Protein 6IGG (pdb70)

Sequence (170 aa):
ISHMSINIRRDPLIVSRVVGDVLDPFNRSITLKKVTYGQREVTNGLDLRPSQVQNKPRVEIGGEDLLRNFYTLVMVDPDVPSPSNPHLREYLHWLVTTDIPATTGTTFGNEIVSYENPSPTAGIHRVVFILFRQLGRQTVYYAPGWRQNFNTREEFAEIYNLGLPVAAVVFYYNSQRE

Nearest PDB structures (foldseek):
  6igj-assembly1_A  TM=9.843E-01  e=2.607E-34  Arabidopsis thaliana
  1wkp-assembly1_A  TM=9.924E-01  e=1.194E-32  Arabidopsis thaliana
  3axy-assembly2_G  TM=9.817E-01  e=1.043E-28  Oryza sativa Japonica Group
  1wko-assembly2_B  TM=9.582E-01  e=1.522E-24  Arabidopsis thaliana
  1qou-assembly1_B  TM=9.417E-01  e=4.852E-22  Antirrhinum majus

B-factor: mean 9.47, std 6.66, range [2.33, 52.58]

InterPro domains:
  IPR001858 Phosphatidylethanolamine-binding, conserved site [PS01220] (65-87)
  IPR008914 Phosphatidylethanolamine-binding protein [PF01161] (52-132)
  IPR035810 Phosphatidylethanolamine-binding protein, eukaryotic [PTHR11362] (9-169)
  IPR035810 Phosphatidylethanolamine-binding protein, eukaryotic [cd00866] (27-164)
  IPR036610 PEBP-like superfamily [G3DSA:3.90.280.10] (1-168)
  IPR036610 PEBP-like superfamily [SSF49777] (13-167)

Structure (mmCIF, N/CA/C/O backbone):
data_6IGG
#
_entry.id   6IGG
#
_cell.length_a   39.618
_cell.length_b   48.715
_cell.length_c   73.571
_cell.angle_alpha   90.000
_cell.angle_beta   90.000
_cell.angle_gamma   90.000
#
_symmetry.space_group_name_H-M   'P 21 21 21'
#
loop_
_entity.id
_entity.type
_entity.pdbx_description
1 polymer 'Protein FLOWERING LOCUS T'
2 non-polymer 1,2-ETHANEDIOL
3 water water
#
loop_
_atom_site.group_PDB
_atom_site.id
_atom_site.type_symbol
_atom_site.label_atom_id
_atom_site.label_alt_id
_atom_site.label_comp_id
_atom_site.label_asym_id
_atom_site.label_entity_id
_atom_site.label_seq_id
_atom_site.pdbx_PDB_ins_code
_atom_site.Cartn_x
_atom_site.Cartn_y
_atom_site.Cartn_z
_atom_site.occupancy
_atom_site.B_iso_or_equiv
_atom_site.auth_seq_id
_atom_site.auth_comp_id
_atom_site.auth_asym_id
_atom_site.auth_atom_id
_atom_site.pdbx_PDB_model_num
ATOM 1 N N . ILE A 1 1 ? -11.07135 -2.61168 1.44790 1.000 12.10058 -2 ILE A N 1
ATOM 2 C CA . ILE A 1 1 ? -12.50275 -2.43202 1.76514 1.000 11.57580 -2 ILE A CA 1
ATOM 3 C C . ILE A 1 1 ? -13.07934 -1.35696 0.91211 1.000 11.11076 -2 ILE A C 1
ATOM 4 O O . ILE A 1 1 ? -12.39053 -0.43802 0.48577 1.000 11.93009 -2 ILE A O 1
ATOM 22 N N . SER A 1 2 ? -14.39214 -1.43559 0.74235 1.000 11.38112 -1 SER A N 1
ATOM 23 C CA . SER A 1 2 ? -15.16504 -0.37589 0.12732 1.000 11.64001 -1 SER A CA 1
ATOM 24 C C . SER A 1 2 ? -15.32159 0.77330 1.09868 1.000 10.09268 -1 SER A C 1
ATOM 25 O O . SER A 1 2 ? -15.36563 0.56426 2.31923 1.000 10.21981 -1 SER A O 1
ATOM 33 N N . HIS A 1 3 ? -15.50130 1.98043 0.56043 1.000 10.54219 0 HIS A N 1
ATOM 34 C CA . HIS A 1 3 ? -15.72620 3.14520 1.41262 1.000 10.49195 0 HIS A CA 1
ATOM 35 C C . HIS A 1 3 ? -17.05020 3.06175 2.15372 1.000 9.92640 0 HIS A C 1
ATOM 36 O O . HIS A 1 3 ? -17.25235 3.80377 3.11272 1.000 12.56849 0 HIS A O 1
ATOM 50 N N . MET A 1 4 ? -17.94645 2.16022 1.75611 1.000 9.09262 1 MET A N 1
ATOM 51 C CA . MET A 1 4 ? -19.18299 1.86541 2.47550 1.000 8.65912 1 MET A CA 1
ATOM 52 C C . MET A 1 4 ? -18.96542 1.01466 3.71989 1.000 8.10057 1 MET A C 1
ATOM 53 O O . MET A 1 4 ? -19.92289 0.80059 4.47069 1.000 9.21145 1 MET A O 1
ATOM 67 N N . SER A 1 5 ? -17.74188 0.56190 3.97647 1.000 8.35213 2 SER A N 1
ATOM 68 C CA . SER A 1 5 ? -17.39759 -0.27918 5.10966 1.000 8.73347 2 SER A CA 1
ATOM 69 C C . SER A 1 5 ? -16.41471 0.40498 6.05685 1.000 8.97094 2 SER A C 1
ATOM 70 O O . SER A 1 5 ? -15.96521 -0.20238 7.04316 1.000 11.15869 2 SER A O 1
ATOM 78 N N . ILE A 1 6 ? -16.03639 1.63498 5.76065 1.000 9.32880 3 ILE A N 1
ATOM 79 C CA . ILE A 1 6 ? -15.05495 2.36723 6.54556 1.000 10.52462 3 ILE A CA 1
ATOM 80 C C . ILE A 1 6 ? -15.68566 2.83745 7.84757 1.000 9.60391 3 ILE A C 1
ATOM 81 O O . ILE A 1 6 ? -16.79013 3.39750 7.85956 1.000 10.31862 3 ILE A O 1
ATOM 97 N N . ASN A 1 7 ? -14.95522 2.66068 8.93975 1.000 9.85462 4 ASN A N 1
ATOM 98 C CA . ASN A 1 7 ? -15.29231 3.30483 10.20081 1.000 9.31168 4 ASN A CA 1
ATOM 99 C C . ASN A 1 7 ? -14.54097 4.61175 10.29487 1.000 8.80627 4 ASN A C 1
ATOM 100 O O . ASN A 1 7 ? -13.34504 4.62236 10.56103 1.000 9.18519 4 ASN A O 1
ATOM 111 N N . ILE A 1 8 ? -15.23882 5.71898 10.06634 1.000 10.02777 5 ILE A N 1
ATOM 112 C CA . ILE A 1 8 ? -14.55079 7.00209 9.99886 1.000 11.92193 5 ILE A CA 1
ATOM 113 C C . ILE A 1 8 ? -13.99675 7.47682 11.33284 1.000 13.09676 5 ILE A C 1
ATOM 114 O O . ILE A 1 8 ? -13.22128 8.43534 11.37737 1.000 15.65040 5 ILE A O 1
ATOM 130 N N A ARG A 1 9 ? -14.36109 6.83244 12.43440 0.767 11.20941 6 ARG A N 1
ATOM 131 N N B ARG A 1 9 ? -14.35476 6.83076 12.42923 0.233 13.43706 6 ARG A N 1
ATOM 132 C CA A ARG A 1 9 ? -13.76536 7.15826 13.72240 0.767 11.93387 6 ARG A CA 1
ATOM 133 C CA B ARG A 1 9 ? -13.75461 7.17063 13.70903 0.233 14.26554 6 ARG A CA 1
ATOM 134 C C A ARG A 1 9 ? -12.57554 6.27402 14.05346 0.767 10.46600 6 ARG A C 1
ATOM 135 C C B ARG A 1 9 ? -12.56160 6.29364 14.04658 0.233 11.69799 6 ARG A C 1
ATOM 136 O O A ARG A 1 9 ? -11.99392 6.42388 15.12530 0.767 10.65239 6 ARG A O 1
ATOM 137 O O B ARG A 1 9 ? -11.97363 6.46434 15.11722 0.233 11.87926 6 ARG A O 1
ATOM 178 N N . ASP A 1 10 ? -12.16761 5.38671 13.16001 1.000 9.28650 7 ASP A N 1
ATOM 179 C CA . ASP A 1 10 ? -10.99359 4.57850 13.45342 1.000 8.64733 7 ASP A CA 1
ATOM 180 C C . ASP A 1 10 ? -9.78392 5.48801 13.69899 1.000 6.68837 7 ASP A C 1
ATOM 181 O O . ASP A 1 10 ? -9.58357 6.45782 12.96013 1.000 6.38036 7 ASP A O 1
ATOM 189 N N . PRO A 1 11 ? -8.93824 5.20209 14.70357 1.000 6.66199 8 PRO A N 1
ATOM 190 C CA . PRO A 1 11 ? -7.75961 6.05266 14.94228 1.000 6.87178 8 PRO A CA 1
ATOM 191 C C . PRO A 1 11 ? -6.86305 6.23061 13.71896 1.000 5.50466 8 PRO A C 1
ATOM 192 O O . PRO A 1 11 ? -6.20352 7.28635 13.60781 1.000 6.00543 8 PRO A O 1
ATOM 203 N N . LEU A 1 12 ? -6.77429 5.24944 12.81905 1.000 5.34350 9 LEU A N 1
ATOM 204 C CA . LEU A 1 12 ? -5.93374 5.42625 11.65000 1.000 5.77603 9 LEU A CA 1
ATOM 205 C C . LEU A 1 12 ? -6.53542 6.42378 10.67680 1.000 5.80110 9 LEU A C 1
ATOM 206 O O . LEU A 1 12 ? -5.80009 7.01898 9.88518 1.000 6.88702 9 LEU A O 1
ATOM 222 N N . ILE A 1 13 ? -7.85790 6.58309 10.68133 1.000 6.10141 10 ILE A N 1
ATOM 223 C CA . ILE A 1 13 ? -8.50920 7.57800 9.84633 1.000 6.71504 10 ILE A CA 1
ATOM 224 C C . ILE A 1 13 ? -8.44872 8.94707 10.50503 1.000 6.20083 10 ILE A C 1
ATOM 225 O O . ILE A 1 13 ? -8.12648 9.93824 9.83930 1.000 6.50491 10 ILE A O 1
ATOM 241 N N . VAL A 1 14 ? -8.71599 9.04477 11.81153 1.000 5.94627 11 VAL A N 1
ATOM 242 C CA . VAL A 1 14 ? -8.66554 10.32938 12.49500 1.000 6.88111 11 VAL A CA 1
ATOM 243 C C . VAL A 1 14 ? -7.28198 10.95805 12.36098 1.000 6.09132 11 VAL A C 1
ATOM 244 O O . VAL A 1 14 ? -7.15565 12.18167 12.14875 1.000 7.26956 11 VAL A O 1
ATOM 257 N N . SER A 1 15 ? -6.23717 10.14793 12.49894 1.000 5.84382 12 SER A N 1
ATOM 258 C CA . SER A 1 15 ? -4.85289 10.59523 12.38023 1.000 6.17230 12 SER A CA 1
ATOM 259 C C . SER A 1 15 ? -4.40022 10.79728 10.93613 1.000 5.83125 12 SER A C 1
ATOM 260 O O . SER A 1 15 ? -3.27443 11.25056 10.71924 1.000 6.63228 12 SER A O 1
ATOM 268 N N . ARG A 1 16 ? -5.20586 10.39303 9.96558 1.000 5.30561 13 ARG A N 1
ATOM 269 C CA . ARG A 1 16 ? -4.94529 10.49007 8.54362 1.000 5.99715 13 ARG A CA 1
ATOM 270 C C . ARG A 1 16 ? -3.81368 9.57997 8.07043 1.000 5.65406 13 ARG A C 1
ATOM 271 O O . ARG A 1 16 ? -3.29374 9.73684 6.96497 1.000 6.23659 13 ARG A O 1
ATOM 292 N N . VAL A 1 17 ? -3.41521 8.58891 8.87169 1.000 4.82161 14 VAL A N 1
ATOM 293 C CA . VAL A 1 17 ? -2.50242 7.56706 8.35912 1.000 5.07565 14 VAL A CA 1
ATOM 294 C C . VAL A 1 17 ? -3.16120 6.83361 7.20602 1.000 4.91217 14 VAL A C 1
ATOM 295 O O . VAL A 1 17 ? -2.55903 6.66613 6.13273 1.000 5.40428 14 VAL A O 1
ATOM 308 N N . VAL A 1 18 ? -4.40135 6.38646 7.41656 1.000 5.34890 15 VAL A N 1
ATOM 309 C CA . VAL A 1 18 ? -5.27422 6.01659 6.32317 1.000 5.54731 15 VAL A CA 1
ATOM 310 C C . VAL A 1 18 ? -5.74998 7.31754 5.71822 1.000 6.44934 15 VAL A C 1
ATOM 311 O O . VAL A 1 18 ? -6.40388 8.11477 6.39480 1.000 6.90384 15 VAL A O 1
ATOM 324 N N . GLY A 1 19 ? -5.37756 7.54874 4.46074 1.000 6.57242 16 GLY A N 1
ATOM 325 C CA . GLY A 1 19 ? -5.53085 8.81083 3.78036 1.000 6.99033 16 GLY A CA 1
ATOM 326 C C . GLY A 1 19 ? -4.18178 9.22762 3.23934 1.000 7.27663 16 GLY A C 1
ATOM 327 O O . GLY A 1 19 ? -3.90198 9.03461 2.04151 1.000 10.35940 16 GLY A O 1
ATOM 331 N N . ASP A 1 20 ? -3.29794 9.68216 4.12628 1.000 5.96945 17 ASP A N 1
ATOM 332 C CA . ASP A 1 20 ? -2.00462 10.15871 3.66823 1.000 6.01459 17 ASP A CA 1
ATOM 333 C C . ASP A 1 20 ? -1.10403 9.03227 3.19419 1.000 6.09140 17 ASP A C 1
ATOM 334 O O . ASP A 1 20 ? -0.35661 9.22654 2.24004 1.000 8.45295 17 ASP A O 1
ATOM 343 N N . VAL A 1 21 ? -1.13600 7.87928 3.86672 1.000 5.15858 18 VAL A N 1
ATOM 344 C CA . VAL A 1 21 ? -0.19525 6.80130 3.59954 1.000 5.34927 18 VAL A CA 1
ATOM 345 C C . VAL A 1 21 ? -0.87965 5.55807 3.06681 1.000 5.10184 18 VAL A C 1
ATOM 346 O O . VAL A 1 21 ? -0.36975 4.91972 2.14465 1.000 6.20930 18 VAL A O 1
ATOM 359 N N . LEU A 1 22 ? -2.00198 5.17106 3.65803 1.000 4.69877 19 LEU A N 1
ATOM 360 C CA . LEU A 1 22 ? -2.65713 3.89196 3.37489 1.000 4.60858 19 LEU A CA 1
ATOM 361 C C . LEU A 1 22 ? -4.08645 4.05489 2.90189 1.000 4.56912 19 LEU A C 1
ATOM 362 O O . LEU A 1 22 ? -4.78470 4.98652 3.28058 1.000 5.28458 19 LEU A O 1
ATOM 378 N N . ASP A 1 23 ? -4.53320 3.09290 2.09724 1.000 5.39265 20 ASP A N 1
ATOM 379 C CA . ASP A 1 23 ? -5.93521 2.95376 1.78432 1.000 5.70616 20 ASP A CA 1
ATOM 380 C C . ASP A 1 23 ? -6.63256 2.29043 2.97319 1.000 5.37743 20 ASP A C 1
ATOM 381 O O . ASP A 1 23 ? -6.00534 1.62030 3.78765 1.000 6.11077 20 ASP A O 1
ATOM 390 N N . PRO A 1 24 ? -7.94891 2.43165 3.06262 1.000 6.07130 21 PRO A N 1
ATOM 391 C CA . PRO A 1 24 ? -8.67936 1.77500 4.14145 1.000 6.50070 21 PRO A CA 1
ATOM 392 C C . PRO A 1 24 ? -8.54176 0.25937 4.07885 1.000 6.17236 21 PRO A C 1
ATOM 393 O O . PRO A 1 24 ? -8.50999 -0.34459 3.01176 1.000 6.62535 21 PRO A O 1
ATOM 404 N N . PHE A 1 25 ? -8.47255 -0.35210 5.24621 1.000 6.06952 22 PHE A N 1
ATOM 405 C CA . PHE A 1 25 ? -8.28953 -1.78351 5.33779 1.000 6.64476 22 PHE A CA 1
ATOM 406 C C . PHE A 1 25 ? -8.84055 -2.27763 6.65693 1.000 6.26256 22 PHE A C 1
ATOM 407 O O . PHE A 1 25 ? -9.04993 -1.51199 7.58207 1.000 6.84461 22 PHE A O 1
ATOM 424 N N . ASN A 1 26 ? -9.09257 -3.57735 6.73381 1.000 7.64090 23 ASN A N 1
ATOM 425 C CA . ASN A 1 26 ? -9.44685 -4.23764 7.98848 1.000 8.08507 23 ASN A CA 1
ATOM 426 C C . ASN A 1 26 ? -8.20541 -4.91419 8.57387 1.000 8.24275 23 ASN A C 1
ATOM 427 O O . ASN A 1 26 ? -7.57581 -5.72529 7.92361 1.000 10.89846 23 ASN A O 1
ATOM 438 N N . ARG A 1 27 ? -7.86319 -4.58380 9.80375 1.000 8.19524 24 ARG A N 1
ATOM 439 C CA . ARG A 1 27 ? -6.75148 -5.22918 10.48276 1.000 9.29500 24 ARG A CA 1
ATOM 440 C C . ARG A 1 27 ? -7.02712 -6.71346 10.59795 1.000 8.25703 24 ARG A C 1
ATOM 441 O O . ARG A 1 27 ? -8.12827 -7.10342 10.97052 1.000 10.34269 24 ARG A O 1
ATOM 462 N N . SER A 1 28 ? -6.00470 -7.54022 10.36183 1.000 5.99563 25 SER A N 1
ATOM 463 C CA . SER A 1 28 ? -6.19966 -8.97877 10.49353 1.000 5.48387 25 SER A CA 1
ATOM 464 C C . SER A 1 28 ? -5.04030 -9.71073 11.13504 1.000 5.28964 25 SER A C 1
ATOM 465 O O . SER A 1 28 ? -5.17952 -10.91571 11.37326 1.000 6.35095 25 SER A O 1
ATOM 473 N N . ILE A 1 29 ? -3.90492 -9.04880 11.38169 1.000 4.57430 26 ILE A N 1
ATOM 474 C CA . ILE A 1 29 ? -2.69126 -9.70330 11.86508 1.000 4.37899 26 ILE A CA 1
ATOM 475 C C . ILE A 1 29 ? -2.11520 -8.88544 13.01314 1.000 4.22709 26 ILE A C 1
ATOM 476 O O . ILE A 1 29 ? -2.12718 -7.66471 12.96264 1.000 5.21569 26 ILE A O 1
ATOM 492 N N . THR A 1 30 ? -1.60173 -9.55731 14.02558 1.000 3.84390 27 THR A N 1
ATOM 493 C CA . THR A 1 30 ? -0.95864 -8.89519 15.15872 1.000 4.17176 27 THR A CA 1
ATOM 494 C C . THR A 1 30 ? 0.37647 -8.29302 14.78138 1.000 3.69032 27 THR A C 1
ATOM 495 O O . THR A 1 30 ? 1.22292 -8.94948 14.16525 1.000 3.93632 27 THR A O 1
ATOM 506 N N . LEU A 1 31 ? 0.56875 -7.05249 15.21245 1.000 3.76881 28 LEU A N 1
ATOM 507 C CA . LEU A 1 31 ? 1.81489 -6.31681 15.03995 1.000 4.02456 28 LEU A CA 1
ATOM 508 C C . LEU A 1 31 ? 2.14951 -5.67991 16.38434 1.000 3.94706 28 LEU A C 1
ATOM 509 O O . LEU A 1 31 ? 1.46713 -4.73814 16.81151 1.000 5.43369 28 LEU A O 1
ATOM 525 N N A LYS A 1 32 ? 3.15233 -6.20840 17.07354 0.558 4.00693 29 LYS A N 1
ATOM 526 N N B LYS A 1 32 ? 3.21615 -6.14777 17.02192 0.442 4.09395 29 LYS A N 1
ATOM 527 C CA A LYS A 1 32 ? 3.55044 -5.71555 18.39359 0.558 4.92443 29 LYS A CA 1
ATOM 528 C CA B LYS A 1 32 ? 3.56753 -5.78211 18.39940 0.442 4.95566 29 LYS A CA 1
ATOM 529 C C A LYS A 1 32 ? 4.95228 -5.14952 18.27746 0.558 4.64646 29 LYS A C 1
ATO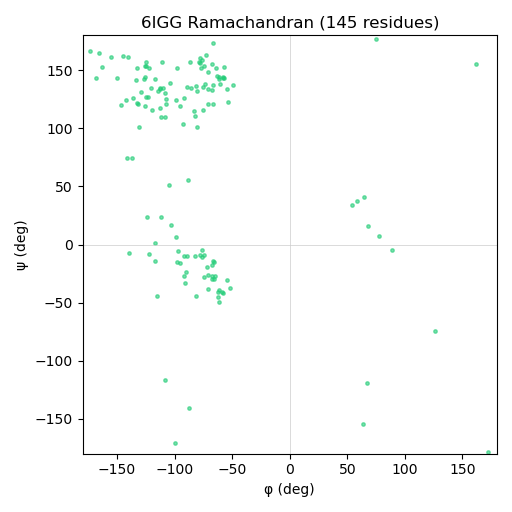M 530 C C B LYS A 1 32 ? 4.97029 -5.17077 18.40184 0.442 4.66751 29 LYS A C 1
ATOM 531 O O A LYS A 1 32 ? 5.92241 -5.89492 18.08814 0.558 5.13822 29 LYS A O 1
ATOM 532 O O B LYS A 1 32 ? 5.97030 -5.89424 18.45191 0.442 4.66414 29 LYS A O 1
ATOM 569 N N . VAL A 1 33 ? 5.04025 -3.84029 18.38566 1.000 4.85622 30 VAL A N 1
ATOM 570 C CA . VAL A 1 33 ? 6.28811 -3.09409 18.27398 1.000 4.62555 30 VAL A CA 1
ATOM 571 C C . VAL A 1 33 ? 6.53829 -2.47956 19.64305 1.000 5.22659 30 VAL A C 1
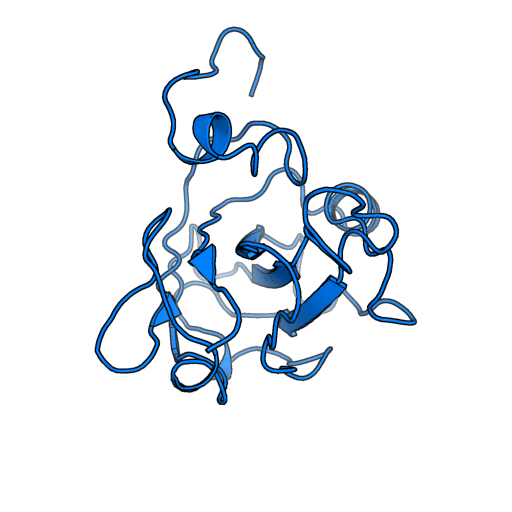ATOM 572 O O . VAL A 1 33 ? 5.70575 -1.71635 20.13368 1.000 6.54542 30 VAL A O 1
ATOM 585 N N . THR A 1 34 ? 7.66736 -2.79746 20.27890 1.000 4.82754 31 THR A N 1
ATOM 586 C CA . THR A 1 34 ? 7.94652 -2.33935 21.64110 1.000 5.40575 31 THR A CA 1
ATOM 587 C C . THR A 1 34 ? 9.24439 -1.55439 21.71031 1.000 4.93782 31 THR A C 1
ATOM 588 O O . THR A 1 34 ? 10.29343 -2.03880 21.28946 1.000 5.21388 31 THR A O 1
ATOM 599 N N . TYR A 1 35 ? 9.15845 -0.34340 22.26734 1.000 4.79384 32 TYR A N 1
ATOM 600 C CA . TYR A 1 3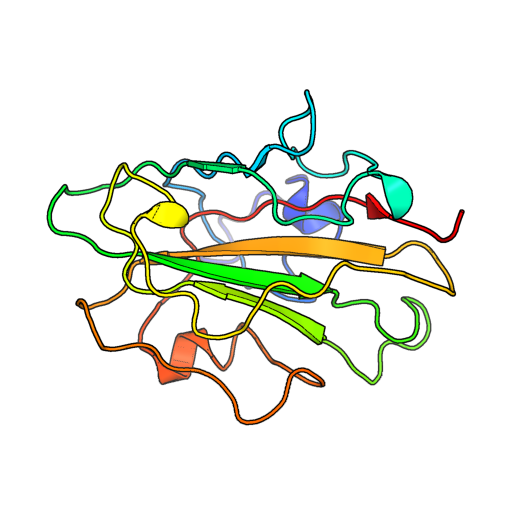5 ? 10.30756 0.45531 22.63733 1.000 5.27827 32 TYR A CA 1
ATOM 601 C C . TYR A 1 35 ? 10.33888 0.55644 24.16020 1.000 5.34775 32 TYR A C 1
ATOM 602 O O . TYR A 1 35 ? 9.41266 1.08753 24.77837 1.000 5.62212 32 TYR A O 1
ATOM 620 N N . GLY A 1 36 ? 11.39195 0.03325 24.75807 1.000 6.75277 33 GLY A N 1
ATOM 621 C CA . GLY A 1 36 ? 11.49689 0.10725 26.19441 1.000 7.75506 33 GLY A CA 1
ATOM 622 C C . GLY A 1 36 ? 10.43130 -0.74068 26.83665 1.000 7.86957 33 GLY A C 1
ATOM 623 O O . GLY A 1 36 ? 10.38712 -1.94559 26.60556 1.000 10.43897 33 GLY A O 1
ATOM 627 N N . GLN A 1 37 ? 9.55736 -0.13933 27.62341 1.000 6.89498 34 GLN A N 1
ATOM 628 C CA . GLN A 1 37 ? 8.44698 -0.86607 28.19836 1.000 7.05603 34 GLN A CA 1
ATOM 629 C C . GLN A 1 37 ? 7.09985 -0.42623 27.64110 1.000 5.39301 34 GLN A C 1
ATOM 630 O O . GLN A 1 37 ? 6.05848 -0.65166 28.26566 1.000 7.43827 34 GLN A O 1
ATOM 644 N N . ARG A 1 38 ? 7.08365 0.14707 26.44042 1.000 5.19897 35 ARG A N 1
ATOM 645 C CA . ARG A 1 38 ? 5.83861 0.57397 25.82450 1.000 5.49227 35 ARG A CA 1
ATOM 646 C C . ARG A 1 38 ? 5.68060 -0.05942 24.43812 1.000 5.82073 35 ARG A C 1
ATOM 647 O O . ARG A 1 38 ? 6.51597 0.10409 23.54213 1.000 6.95742 35 ARG A O 1
ATOM 668 N N . GLU A 1 39 ? 4.54354 -0.69992 24.26129 1.000 6.26131 36 GLU A N 1
ATOM 669 C CA . GLU A 1 39 ? 4.10859 -1.17005 22.95730 1.000 6.74514 36 GLU A CA 1
ATOM 670 C C . GLU A 1 39 ? 3.48778 0.00055 22.21198 1.000 6.55901 36 GLU A C 1
ATOM 671 O O . GLU A 1 39 ? 2.66797 0.73851 22.76349 1.000 8.16098 36 GLU A O 1
ATOM 683 N N . VAL A 1 40 ? 3.83616 0.11719 20.93714 1.000 6.13710 37 VAL A N 1
ATOM 684 C CA . VAL A 1 40 ? 3.23150 1.12810 20.10290 1.000 6.42939 37 VAL A CA 1
ATOM 685 C C . VAL A 1 40 ? 1.76109 0.78211 19.92547 1.000 6.47465 37 VAL A C 1
ATOM 686 O O . VAL A 1 40 ? 1.40538 -0.29894 19.44142 1.000 7.40733 37 VAL A O 1
ATOM 699 N N . THR A 1 41 ? 0.89491 1.70628 20.33974 1.000 6.59437 38 THR A N 1
ATOM 700 C CA . THR A 1 41 ? -0.51990 1.73439 20.03002 1.000 5.97300 38 THR A CA 1
ATOM 701 C C . THR A 1 41 ? -0.78877 3.10634 19.42987 1.000 5.37119 38 THR A C 1
ATOM 702 O O . THR A 1 41 ? -0.05954 4.06300 19.70292 1.000 5.58532 38 THR A O 1
ATOM 713 N N . ASN A 1 42 ? -1.81892 3.21976 18.59041 1.000 4.49346 39 ASN A N 1
ATOM 714 C CA . ASN A 1 42 ? -2.00662 4.40392 17.78179 1.000 4.90179 39 ASN A CA 1
ATOM 715 C C . ASN A 1 42 ? -2.01650 5.65851 18.59069 1.000 4.65463 39 ASN A C 1
ATOM 716 O O . ASN A 1 42 ? -2.79667 5.80206 19.54448 1.000 6.34932 39 ASN A O 1
ATOM 727 N N . GLY A 1 43 ? -1.10792 6.57663 18.23943 1.000 5.19151 40 GLY A N 1
ATOM 728 C CA . GLY A 1 43 ? -1.08124 7.87775 18.85185 1.000 5.65626 40 GLY A CA 1
ATOM 729 C C . GLY A 1 43 ? -0.24513 7.98618 20.10925 1.000 4.70634 40 GLY A C 1
ATOM 730 O O . GLY A 1 43 ? -0.09412 9.10916 20.62396 1.000 5.67314 40 GLY A O 1
ATOM 734 N N . LEU A 1 44 ? 0.31558 6.89568 20.60433 1.000 3.83155 41 LEU A N 1
ATOM 735 C CA . LEU A 1 44 ? 1.22008 6.98442 21.73735 1.000 4.50678 41 LEU A CA 1
ATOM 736 C C . LEU A 1 44 ? 2.38150 7.92039 21.39176 1.000 3.84672 41 LEU A C 1
ATOM 737 O O . LEU A 1 44 ? 2.86756 7.90124 20.25932 1.000 4.55428 41 LEU A O 1
ATOM 753 N N . ASP A 1 45 ? 2.86117 8.68456 22.36939 1.000 3.65882 42 ASP A N 1
ATOM 754 C CA . ASP A 1 45 ? 4.06291 9.48783 22.21214 1.000 3.78280 42 ASP A CA 1
ATOM 755 C C . ASP A 1 45 ? 5.31034 8.71375 22.59592 1.000 4.20658 42 ASP A C 1
ATOM 756 O O . ASP A 1 45 ? 5.34890 8.05421 23.63758 1.000 4.49316 42 ASP A O 1
ATOM 765 N N . LEU A 1 46 ? 6.33179 8.83521 21.76313 1.000 4.42501 43 LEU A N 1
ATOM 766 C CA . LEU A 1 46 ? 7.67119 8.35903 22.04835 1.000 4.98927 43 LEU A CA 1
ATOM 767 C C . LEU A 1 46 ? 8.63135 9.45290 21.61301 1.000 5.37460 43 LEU A C 1
ATOM 768 O O . LEU A 1 46 ? 8.57809 9.90480 20.45800 1.000 7.46771 43 LEU A O 1
ATOM 784 N N . ARG A 1 47 ? 9.49295 9.86844 22.51047 1.000 5.93489 44 ARG A N 1
ATOM 785 C CA . ARG A 1 47 ? 10.44842 10.91014 22.21223 1.000 6.50160 44 ARG A CA 1
ATOM 786 C C . ARG A 1 47 ? 11.60993 10.36526 21.40716 1.000 5.66223 44 ARG A C 1
ATOM 787 O O . ARG A 1 47 ? 11.92767 9.18226 21.47018 1.000 5.50721 44 ARG A O 1
ATOM 808 N N . PRO A 1 48 ? 12.29229 11.22917 20.65902 1.000 6.12511 45 PRO A N 1
ATOM 809 C CA . PRO A 1 48 ? 13.46409 10.76325 19.88290 1.000 7.00158 45 PRO A CA 1
ATOM 810 C C . PRO A 1 48 ? 14.47866 9.99622 20.70248 1.000 6.05781 45 PRO A C 1
ATOM 811 O O . PRO A 1 48 ? 15.01325 8.97642 20.25083 1.000 6.69623 45 PRO A O 1
ATOM 822 N N . SER A 1 49 ? 14.70774 10.40367 21.94215 1.000 6.64706 46 SER A N 1
ATOM 823 C CA . SER A 1 49 ? 15.67878 9.72676 22.77052 1.000 7.25205 46 SER A CA 1
ATOM 824 C C . SER A 1 49 ? 15.24991 8.32121 23.13467 1.000 6.82517 46 SER A C 1
ATOM 825 O O . SER A 1 49 ? 16.09877 7.57297 23.59484 1.000 9.34602 46 SER A O 1
ATOM 833 N N . GLN A 1 50 ? 13.96189 7.97181 22.99763 1.000 5.37940 47 GLN A N 1
ATOM 834 C CA . GLN A 1 50 ? 13.41301 6.68720 23.34758 1.000 5.46810 47 GLN A CA 1
ATOM 835 C C . GLN A 1 50 ? 13.41168 5.70675 22.18433 1.000 5.52572 47 GLN A C 1
ATOM 836 O O . GLN A 1 50 ? 13.13809 4.52190 22.39332 1.000 6.66979 47 GLN A O 1
ATOM 850 N N . VAL A 1 51 ? 13.69747 6.16842 20.96793 1.000 5.11167 48 VAL A N 1
ATOM 851 C CA . VAL A 1 51 ? 13.58294 5.36819 19.75638 1.000 5.36523 48 VAL A CA 1
ATOM 852 C C . VAL A 1 51 ? 14.90112 5.32148 18.99139 1.000 5.68847 48 VAL A C 1
ATOM 853 O O . VAL A 1 51 ? 14.93516 5.07590 17.78377 1.000 6.16711 48 VAL A O 1
ATOM 866 N N . GLN A 1 52 ? 16.01897 5.55069 19.68498 1.000 6.07848 49 GLN A N 1
ATOM 867 C CA . GLN A 1 52 ? 17.32177 5.56767 19.03998 1.000 7.25261 49 GLN A CA 1
ATOM 868 C C . GLN A 1 52 ? 17.72300 4.20840 18.48433 1.000 7.29697 49 GLN A C 1
ATOM 869 O O . GLN A 1 52 ? 18.47697 4.16806 17.50408 1.000 8.53614 49 GLN A O 1
ATOM 883 N N . ASN A 1 53 ? 17.25962 3.12237 19.09040 1.000 8.03535 50 ASN A N 1
ATOM 884 C CA . ASN A 1 53 ? 17.55273 1.78322 18.64273 1.000 8.81998 50 ASN A CA 1
ATOM 885 C C . ASN A 1 53 ? 16.28954 1.15659 18.08443 1.000 6.82363 50 ASN A C 1
ATOM 886 O O . ASN A 1 53 ? 15.17570 1.54298 18.42475 1.000 6.88462 50 ASN A O 1
ATOM 897 N N . LYS A 1 54 ? 16.46675 0.15646 17.22202 1.000 7.18223 51 LYS A N 1
ATOM 898 C CA . LYS A 1 54 ? 15.30913 -0.51042 16.65672 1.000 7.51214 51 LYS A CA 1
ATOM 899 C C . LYS A 1 54 ? 14.43981 -1.09229 17.77487 1.000 6.45233 51 LYS A C 1
ATOM 900 O O . LYS A 1 54 ? 14.93510 -1.56312 18.82158 1.000 7.23141 51 LYS A O 1
ATOM 919 N N . PRO A 1 55 ? 13.13006 -1.04272 17.60771 1.000 5.69353 52 PRO A N 1
ATOM 920 C CA . PRO A 1 55 ? 12.23098 -1.67702 18.57139 1.000 5.04828 52 PRO A CA 1
ATOM 921 C C . PRO A 1 55 ? 12.26679 -3.18164 18.46723 1.000 4.77513 52 PRO A C 1
ATOM 922 O O . PRO A 1 55 ? 12.72371 -3.73048 17.46416 1.000 6.12709 52 PRO A O 1
ATOM 933 N N . ARG A 1 56 ? 11.76681 -3.84220 19.50494 1.000 4.72249 53 ARG A N 1
ATOM 934 C CA . ARG A 1 56 ? 11.42880 -5.25174 19.39983 1.000 5.65583 53 ARG A CA 1
ATOM 935 C C . ARG A 1 56 ? 10.15619 -5.34223 18.56394 1.000 5.60406 53 ARG A C 1
ATOM 936 O O . ARG A 1 56 ? 9.24289 -4.52008 18.73836 1.000 6.28148 53 ARG A O 1
ATOM 957 N N . VAL A 1 57 ? 10.08267 -6.30215 17.65398 1.000 5.41656 54 VAL A N 1
ATOM 958 C CA . VAL A 1 57 ? 8.89600 -6.49376 16.83280 1.000 5.15801 54 VAL A CA 1
ATOM 959 C C . VAL A 1 57 ? 8.53309 -7.95954 16.82523 1.000 5.61185 54 VAL A C 1
ATOM 960 O O . VAL A 1 57 ? 9.32760 -8.79472 16.39180 1.000 7.77294 54 VAL A O 1
ATOM 973 N N . GLU A 1 58 ? 7.32434 -8.24642 17.26295 1.000 4.79979 55 GLU A N 1
ATOM 974 C CA . GLU A 1 58 ? 6.72326 -9.56738 17.17030 1.000 4.82523 55 GLU A CA 1
ATOM 975 C C . GLU A 1 58 ? 5.49463 -9.47973 16.27946 1.000 4.04659 55 GLU A C 1
ATOM 976 O O . GLU A 1 58 ? 4.78027 -8.47954 16.32571 1.000 5.20615 55 GLU A O 1
ATOM 988 N N . ILE A 1 59 ? 5.25538 -10.49611 15.46864 1.000 3.70968 56 ILE A N 1
ATOM 989 C CA . ILE A 1 59 ? 4.09170 -10.53118 14.59516 1.000 3.48230 56 ILE A CA 1
ATOM 990 C C . ILE A 1 59 ? 3.29728 -11.80504 14.83695 1.000 3.76649 56 ILE A C 1
ATOM 991 O O . ILE A 1 59 ? 3.81400 -12.83196 15.29118 1.000 4.24194 56 ILE A O 1
ATOM 1007 N N . GLY A 1 60 ? 2.01694 -11.73136 14.46725 1.000 3.87828 57 GLY A N 1
ATOM 1008 C CA . GLY A 1 60 ? 1.16500 -12.89843 14.32624 1.000 4.00871 57 GLY A CA 1
ATOM 1009 C C . GLY A 1 60 ? 1.27949 -13.48284 12.94358 1.000 3.51847 57 GLY A C 1
ATOM 1010 O O . GLY A 1 60 ? 2.37061 -13.54770 12.36062 1.000 4.58942 57 GLY A O 1
ATOM 1014 N N . GLY A 1 61 ? 0.15642 -13.91763 12.40860 1.000 3.45597 58 GLY A N 1
ATOM 1015 C CA . GLY A 1 61 ? 0.13321 -14.51852 11.09529 1.000 4.17700 58 GLY A CA 1
ATOM 1016 C C . GLY A 1 61 ? -1.11287 -15.32170 10.88200 1.000 3.77783 58 GLY A C 1
ATOM 1017 O O . GLY A 1 61 ? -1.73484 -15.80262 11.81918 1.000 5.13707 58 GLY A O 1
ATOM 1021 N N . GLU A 1 62 ? -1.48391 -15.47762 9.62302 1.000 3.96156 59 GLU A N 1
ATOM 1022 C CA . GLU A 1 62 ? -2.70248 -16.20397 9.27261 1.000 4.55017 59 GLU A CA 1
ATOM 1023 C C . GLU A 1 62 ? -2.41627 -17.68039 9.03344 1.000 4.61291 59 GLU A C 1
ATOM 1024 O O . GLU A 1 62 ? -3.29402 -18.51985 9.22179 1.000 5.16833 59 GLU A O 1
ATOM 1036 N N . ASP A 1 63 ? -1.18680 -18.00136 8.61680 1.000 5.20122 60 ASP A N 1
ATOM 1037 C CA . ASP A 1 63 ? -0.78154 -19.33078 8.16050 1.000 6.07912 60 ASP A CA 1
ATOM 1038 C C . ASP A 1 63 ? 0.71080 -19.39326 8.41384 1.000 5.40407 60 ASP A C 1
ATOM 1039 O O . ASP A 1 63 ? 1.43027 -18.47519 8.03512 1.000 5.21517 60 ASP A O 1
ATOM 1048 N N A LEU A 1 64 ? 1.16543 -20.46568 9.02035 0.494 5.76611 61 LEU A N 1
ATOM 1049 N N B LEU A 1 64 ? 1.17473 -20.48103 9.04455 0.506 6.25157 61 LEU A N 1
ATOM 1050 C CA A LEU A 1 64 ? 2.57261 -20.61900 9.32773 0.494 6.25159 61 LEU A CA 1
ATOM 1051 C CA B LEU A 1 64 ? 2.59846 -20.63980 9.33331 0.506 6.78950 61 LEU A CA 1
ATOM 1052 C C A LEU A 1 64 ? 3.46675 -20.55496 8.10709 0.494 5.73908 61 LEU A C 1
ATOM 1053 C C B LEU A 1 64 ? 3.45415 -20.45376 8.09703 0.506 5.66237 61 LEU A C 1
ATOM 1054 O O A LEU A 1 64 ? 4.67109 -20.29117 8.25056 0.494 6.27223 61 LEU A O 1
ATOM 1055 O O B LEU A 1 64 ? 4.60894 -20.00735 8.20399 0.506 5.55334 61 LEU A O 1
ATOM 1086 N N . ARG A 1 65 ? 2.92285 -20.82587 6.91897 1.000 5.18267 62 ARG A N 1
ATOM 1087 C CA . ARG A 1 65 ? 3.68097 -20.78146 5.67817 1.000 5.21784 62 ARG A CA 1
ATOM 1088 C C . ARG A 1 65 ? 3.91545 -19.36138 5.13587 1.000 5.15295 62 ARG A C 1
ATOM 1089 O O . ARG A 1 65 ? 4.68994 -19.19187 4.19015 1.000 6.02181 62 ARG A O 1
ATOM 1110 N N . ASN A 1 66 ? 3.26017 -18.36337 5.70857 1.000 4.80791 63 ASN A N 1
ATOM 1111 C CA . ASN A 1 66 ? 3.33537 -17.01172 5.19759 1.000 5.27060 63 ASN A CA 1
ATOM 1112 C C . ASN A 1 66 ? 4.63517 -16.32422 5.61403 1.000 4.33747 63 ASN A C 1
ATOM 1113 O O . ASN A 1 66 ? 5.22096 -16.62955 6.66045 1.000 4.50034 63 ASN A O 1
ATOM 1124 N N . PHE A 1 67 ? 4.99655 -15.31270 4.82840 1.000 3.77344 64 PHE A N 1
ATOM 1125 C CA . PHE A 1 67 ? 6.06416 -14.36176 5.10861 1.000 3.97206 64 PHE A CA 1
ATOM 1126 C C . PHE A 1 67 ? 5.48388 -12.95728 5.02473 1.000 3.35849 64 PHE A C 1
ATOM 1127 O O . PHE A 1 67 ? 4.65228 -12.67850 4.14471 1.000 4.19183 64 PHE A O 1
ATOM 1144 N N . TYR A 1 68 ? 5.98201 -12.08336 5.89409 1.000 3.22941 65 TYR A N 1
ATOM 1145 C CA . TYR A 1 68 ? 5.49464 -10.71422 5.98376 1.000 3.20304 65 TYR A CA 1
ATOM 1146 C C . TYR A 1 68 ? 6.64323 -9.72661 5.82191 1.000 3.12852 65 TYR A C 1
ATOM 1147 O O . TYR A 1 68 ? 7.79509 -9.98928 6.20002 1.000 3.87691 65 TYR A O 1
ATOM 1165 N N . THR A 1 69 ? 6.27252 -8.53827 5.33547 1.000 3.01110 66 THR A N 1
ATOM 1166 C CA . THR A 1 69 ? 7.14950 -7.38135 5.23557 1.000 2.86673 66 THR A CA 1
ATOM 1167 C C . THR A 1 69 ? 6.67666 -6.28836 6.18825 1.000 2.83448 66 THR A C 1
ATOM 1168 O O . THR A 1 69 ? 5.48228 -5.95850 6.23580 1.000 3.28231 66 THR A O 1
ATOM 1179 N N . LEU A 1 70 ? 7.63016 -5.71066 6.91329 1.000 3.11858 67 LEU A N 1
ATOM 1180 C CA . LEU A 1 70 ? 7.41686 -4.55768 7.79063 1.000 3.34599 67 LEU A CA 1
ATOM 1181 C C . LEU A 1 70 ? 8.05166 -3.32789 7.14673 1.000 3.06971 67 LEU A C 1
ATOM 1182 O O . LEU A 1 70 ? 9.25181 -3.29875 6.83984 1.000 3.48818 67 LEU A O 1
ATOM 1198 N N . VAL A 1 71 ? 7.23182 -2.29091 6.99096 1.000 3.21985 68 VAL A N 1
ATOM 1199 C CA . VAL A 1 71 ? 7.61728 -0.95953 6.50117 1.000 3.22340 68 VAL A CA 1
ATOM 1200 C C . VAL A 1 71 ? 7.53300 0.01094 7.66809 1.000 3.14836 68 VAL A C 1
ATOM 1201 O O . VAL A 1 71 ? 6.51655 0.02769 8.36759 1.000 3.96743 68 VAL A O 1
ATOM 1214 N N . MET A 1 72 ? 8.53405 0.87438 7.84598 1.000 3.36705 69 MET A N 1
ATOM 1215 C CA . MET A 1 72 ? 8.46664 1.94181 8.83078 1.000 3.10184 69 MET A CA 1
ATOM 1216 C C . MET A 1 72 ? 8.73971 3.26789 8.12745 1.000 2.82748 69 MET A C 1
ATOM 1217 O O . MET A 1 72 ? 9.80854 3.42288 7.54037 1.000 3.26189 69 MET A O 1
ATOM 1231 N N . VAL A 1 73 ? 7.76918 4.17856 8.16656 1.000 3.03851 70 VAL A N 1
ATOM 1232 C CA . VAL A 1 73 ? 7.88897 5.45300 7.46526 1.000 3.42311 70 VAL A CA 1
ATOM 1233 C C . VAL A 1 73 ? 7.49368 6.62324 8.35686 1.000 3.93509 70 VAL A C 1
ATOM 1234 O O . VAL A 1 73 ? 6.65231 6.49957 9.25159 1.000 4.49701 70 VAL A O 1
ATOM 1247 N N . ASP A 1 74 ? 8.08920 7.78319 8.06667 1.000 4.15230 71 ASP A N 1
ATOM 1248 C CA . ASP A 1 74 ? 7.63835 9.06727 8.60759 1.000 4.42815 71 ASP A CA 1
ATOM 1249 C C . ASP A 1 74 ? 7.08734 9.86073 7.43557 1.000 4.10745 71 ASP A C 1
ATOM 1250 O O . ASP A 1 74 ? 7.86917 10.30799 6.56608 1.000 4.80048 71 ASP A O 1
ATOM 1259 N N . PRO A 1 75 ? 5.77514 10.06537 7.35943 1.000 4.38337 72 PRO A N 1
ATOM 1260 C CA . PRO A 1 75 ? 5.19299 10.85692 6.27162 1.000 4.42136 72 PRO A CA 1
ATOM 1261 C C . PRO A 1 75 ? 5.37751 12.35907 6.42097 1.000 4.90355 72 PRO A C 1
ATOM 1262 O O . PRO A 1 75 ? 5.06100 13.09414 5.49506 1.000 6.49099 72 PRO A O 1
ATOM 1273 N N . ASP A 1 76 ? 5.82047 12.82191 7.56732 1.000 4.20978 73 ASP A N 1
ATOM 1274 C CA . ASP A 1 76 ? 5.73813 14.23272 7.93625 1.000 4.48385 73 ASP A CA 1
ATOM 1275 C C . ASP A 1 76 ? 7.09159 14.93731 7.84502 1.000 4.35815 73 ASP A C 1
ATOM 1276 O O . ASP A 1 76 ? 7.51788 15.65075 8.74155 1.000 5.34984 73 ASP A O 1
ATOM 1285 N N . VAL A 1 77 ? 7.72159 14.75539 6.68436 1.000 5.60370 74 VAL A N 1
ATOM 1286 C CA . VAL A 1 77 ? 9.09341 15.17185 6.43715 1.000 5.63111 74 VAL A CA 1
ATOM 1287 C C . VAL A 1 77 ? 9.15354 16.15112 5.27726 1.000 6.36020 74 VAL A C 1
ATOM 1288 O O . VAL A 1 77 ? 8.53407 15.92143 4.22699 1.000 6.56160 74 VAL A O 1
ATOM 1301 N N . PRO A 1 78 ? 9.90817 17.25932 5.41675 1.000 6.89512 75 PRO A N 1
ATOM 1302 C CA . PRO A 1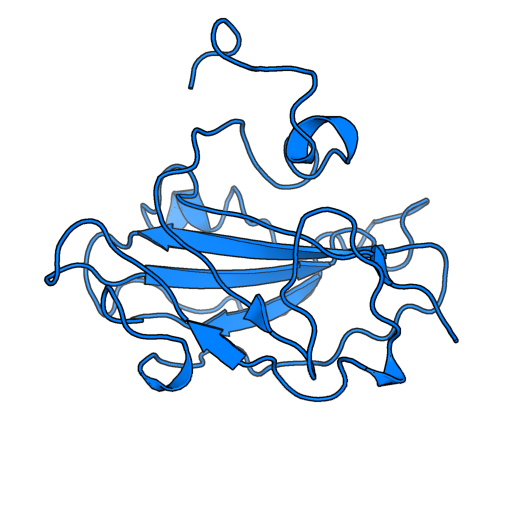 78 ? 10.66987 17.61438 6.62676 1.000 7.24164 75 PRO A CA 1
ATOM 1303 C C . PRO A 1 78 ? 9.79911 18.05075 7.80053 1.000 7.90536 75 PRO A C 1
ATOM 1304 O O . PRO A 1 78 ? 10.25815 18.04658 8.93793 1.000 8.95772 75 PRO A O 1
ATOM 1315 N N . SER A 1 79 ? 8.56105 18.44975 7.55461 1.000 6.23166 76 SER A N 1
ATOM 1316 C CA . SER A 1 79 ? 7.63861 18.82566 8.61271 1.000 6.21079 76 SER A CA 1
ATOM 1317 C C . SER A 1 79 ? 6.25392 18.39273 8.18157 1.000 6.02783 76 SER A C 1
ATOM 1318 O O . SER A 1 79 ? 6.00143 18.20500 6.97732 1.000 6.47131 76 SER A O 1
ATOM 1326 N N . PRO A 1 80 ? 5.31660 18.30369 9.12485 1.000 5.63427 77 PRO A N 1
ATOM 1327 C CA . PRO A 1 80 ? 3.94620 17.95752 8.73486 1.000 6.19484 77 PRO A CA 1
ATOM 1328 C C . PRO A 1 80 ? 3.29378 19.04805 7.92425 1.000 6.63402 77 PRO A C 1
ATOM 1329 O O . PRO A 1 80 ? 2.42319 18.75702 7.10502 1.000 8.42959 77 PRO A O 1
ATOM 1340 N N . SER A 1 81 ? 3.67512 20.30824 8.14342 1.000 5.98943 78 SER A N 1
ATOM 1341 C CA . SER A 1 81 ? 3.04280 21.38599 7.39540 1.000 7.63937 78 SER A CA 1
ATOM 1342 C C . SER A 1 81 ? 3.51894 21.46077 5.95489 1.000 7.33039 78 SER A C 1
ATOM 1343 O O . SER A 1 81 ? 2.77648 21.94152 5.09917 1.000 10.18727 78 SER A O 1
ATOM 1351 N N . ASN A 1 82 ? 4.72600 21.02655 5.67896 1.000 6.56834 79 ASN A N 1
ATOM 1352 C CA . ASN A 1 82 ? 5.24919 21.05403 4.32112 1.000 6.99067 79 ASN A CA 1
ATOM 1353 C C . ASN A 1 82 ? 5.95272 19.75670 4.05621 1.000 6.43872 79 ASN A C 1
ATOM 1354 O O . ASN A 1 82 ? 7.17821 19.70040 4.02400 1.000 7.19128 79 ASN A O 1
ATOM 1365 N N . PRO A 1 83 ? 5.18265 18.67580 3.84799 1.000 6.22129 80 PRO A N 1
ATOM 1366 C CA . PRO A 1 83 ? 5.77005 17.32633 3.83490 1.000 5.81478 80 PRO A CA 1
ATOM 1367 C C . PRO A 1 83 ? 6.25265 16.90347 2.45583 1.000 6.41651 80 PRO A C 1
ATOM 1368 O O . PRO A 1 83 ? 5.87387 15.84954 1.94493 1.000 6.80685 80 PRO A O 1
ATOM 1379 N N . HIS A 1 84 ? 7.12482 17.71014 1.85191 1.000 6.13450 81 HIS A N 1
ATOM 1380 C CA . HIS A 1 84 ? 7.51220 17.44897 0.46464 1.000 7.10525 81 HIS A CA 1
ATOM 1381 C C . HIS A 1 84 ? 8.46765 16.26606 0.30029 1.000 6.42757 81 HIS A C 1
ATOM 1382 O O . HIS A 1 84 ? 8.71041 15.85472 -0.83272 1.000 7.83983 81 HIS A O 1
ATOM 1396 N N . LEU A 1 85 ? 9.00633 15.71082 1.37985 1.000 5.79905 82 LEU A N 1
ATOM 1397 C CA . LEU A 1 85 ? 9.83381 14.50243 1.32093 1.000 6.38073 82 LEU A CA 1
ATOM 1398 C C . LEU A 1 85 ? 9.01535 13.24614 1.67480 1.000 5.54865 82 LEU A C 1
ATOM 1399 O O . LEU A 1 85 ? 9.55941 12.13884 1.73662 1.000 6.13434 82 LEU A O 1
ATOM 1415 N N . ARG A 1 86 ? 7.71876 13.40562 1.84198 1.000 5.53499 83 ARG A N 1
ATOM 1416 C CA . ARG A 1 86 ? 6.86238 12.28186 2.19139 1.000 4.78524 83 ARG A CA 1
ATOM 1417 C C . ARG A 1 86 ? 7.01453 11.15004 1.19785 1.000 4.94898 83 ARG A C 1
ATOM 1418 O O . ARG A 1 86 ? 6.94915 11.38083 -0.01471 1.000 5.62590 83 ARG A O 1
ATOM 1439 N N . GLU A 1 87 ? 7.16662 9.90299 1.63719 1.000 4.35263 84 GLU A N 1
ATOM 1440 C CA . GLU A 1 87 ? 7.42156 9.41482 2.97786 1.000 4.65950 84 GLU A CA 1
ATOM 1441 C C . GLU A 1 87 ? 8.91601 9.15516 3.14696 1.000 4.35570 84 GLU A C 1
ATOM 1442 O O . GLU A 1 87 ? 9.59974 8.77094 2.18580 1.000 4.85706 84 GLU A O 1
ATOM 1454 N N . TYR A 1 88 ? 9.42254 9.27060 4.36225 1.000 4.10936 85 TYR A N 1
ATOM 1455 C CA . TYR A 1 88 ? 10.80747 8.89622 4.63820 1.000 4.08262 85 TYR A CA 1
ATOM 1456 C C . TYR A 1 88 ? 10.84501 7.46778 5.15930 1.000 3.80264 85 TYR A C 1
ATOM 1457 O O . TYR A 1 88 ? 10.24148 7.16417 6.20299 1.000 4.30080 85 TYR A O 1
ATOM 1475 N N . LEU A 1 89 ? 11.53838 6.57860 4.43778 1.000 4.08907 86 LEU A N 1
ATOM 1476 C CA . LEU A 1 89 ? 11.63111 5.17538 4.82139 1.000 3.74044 86 LEU A CA 1
ATOM 1477 C C . LEU A 1 89 ? 12.71574 4.98536 5.88114 1.000 3.79239 86 LEU A C 1
ATOM 1478 O O . LEU A 1 89 ? 13.92323 5.10987 5.61082 1.000 4.78475 86 LEU A O 1
ATOM 1494 N N . HIS A 1 90 ? 12.28655 4.66863 7.10322 1.000 3.86125 87 HIS A N 1
ATOM 1495 C CA . HIS A 1 90 ? 13.17885 4.47228 8.23660 1.000 4.03456 87 HIS A CA 1
ATOM 1496 C C . HIS A 1 90 ? 13.66679 3.04411 8.40655 1.000 3.67771 87 HIS A C 1
ATOM 1497 O O . HIS A 1 90 ? 14.70028 2.85304 9.04888 1.000 4.59658 87 HIS A O 1
ATOM 1511 N N . TRP A 1 91 ? 12.95833 2.04509 7.90150 1.000 3.37217 88 TRP A N 1
ATOM 1512 C CA . TRP A 1 91 ? 13.29426 0.65155 8.15499 1.000 3.74251 88 TRP A CA 1
ATOM 1513 C C . TRP A 1 91 ? 12.47729 -0.20517 7.20608 1.000 3.59082 88 TRP A C 1
ATOM 1514 O O . TRP A 1 91 ? 11.31609 0.11987 6.93951 1.000 3.76864 88 TRP A O 1
ATOM 1535 N N . LEU A 1 92 ? 13.07095 -1.29565 6.72071 1.000 3.37617 89 LEU A N 1
ATOM 1536 C CA . LEU A 1 92 ? 12.33355 -2.22663 5.85719 1.000 3.43989 89 LEU A CA 1
ATOM 1537 C C . LEU A 1 92 ? 12.86690 -3.61822 6.15026 1.000 3.35109 89 LEU A C 1
ATOM 1538 O O . LEU A 1 92 ? 14.06295 -3.87484 5.97551 1.000 3.86263 89 LEU A O 1
ATOM 1554 N N . VAL A 1 93 ? 11.98310 -4.50565 6.59106 1.000 3.50289 90 VAL A N 1
ATOM 1555 C CA . VAL A 1 93 ? 12.34182 -5.88178 6.93549 1.000 3.81300 90 VAL A CA 1
ATOM 1556 C C . VAL A 1 93 ? 11.39735 -6.80998 6.19841 1.000 3.06288 90 VAL A C 1
ATOM 1557 O O . VAL A 1 93 ? 10.18118 -6.70019 6.32954 1.000 4.15281 90 VAL A O 1
ATOM 1570 N N A THR A 1 94 ? 11.95762 -7.68270 5.36305 0.608 2.87949 91 THR A N 1
ATOM 1571 N N B THR A 1 94 ? 11.94642 -7.74491 5.46628 0.392 3.86159 91 THR A N 1
ATOM 1572 C CA A THR A 1 94 ? 11.18075 -8.62087 4.56838 0.608 2.67855 91 THR A CA 1
ATOM 1573 C CA B THR A 1 94 ? 11.13593 -8.60955 4.64486 0.392 4.53096 91 THR A CA 1
ATOM 1574 C C A THR A 1 94 ? 11.33325 -10.03961 5.09160 0.608 3.26810 91 THR A C 1
ATOM 1575 C C B THR A 1 94 ? 11.38221 -10.05685 5.03907 0.392 4.13345 91 THR A C 1
ATOM 1576 O O A THR A 1 94 ? 12.12492 -10.33880 5.99083 0.608 3.62873 91 THR A O 1
ATOM 1577 O O B THR A 1 94 ? 12.28688 -10.38398 5.81705 0.392 4.38489 91 THR A O 1
ATOM 1598 N N . ASP A 1 95 ? 10.53993 -10.94179 4.50693 1.000 3.57812 92 ASP A N 1
ATOM 1599 C CA . ASP A 1 95 ? 10.69863 -12.37888 4.76722 1.000 3.67406 92 ASP A CA 1
ATOM 1600 C C . ASP A 1 95 ? 10.62204 -12.70574 6.25717 1.000 3.43783 92 ASP A C 1
ATOM 1601 O O . ASP A 1 95 ? 11.32942 -13.59305 6.76634 1.000 4.38392 92 ASP A O 1
ATOM 1610 N N . ILE A 1 96 ? 9.69873 -12.03924 6.95301 1.000 3.51146 93 ILE A N 1
ATOM 1611 C CA . ILE A 1 96 ? 9.48001 -12.34252 8.36994 1.000 3.45426 93 ILE A CA 1
ATOM 1612 C C . ILE A 1 96 ? 8.54657 -13.54827 8.43578 1.000 3.74093 93 ILE A C 1
ATOM 1613 O O . ILE A 1 96 ? 7.37753 -13.44894 7.99797 1.000 3.93405 93 ILE A O 1
ATOM 1629 N N . PRO A 1 97 ? 8.98356 -14.69495 8.93162 1.000 3.49660 94 PRO A N 1
ATOM 1630 C CA . PRO A 1 97 ? 8.06449 -15.83485 8.99761 1.000 4.42722 94 PRO A CA 1
ATOM 1631 C C . PRO A 1 97 ? 6.87682 -15.52280 9.88258 1.000 4.03411 94 PRO A C 1
ATOM 1632 O O . PRO A 1 97 ? 7.01323 -14.93542 10.96466 1.000 4.29176 94 PRO A O 1
ATOM 1643 N N . ALA A 1 98 ? 5.71055 -16.00647 9.47391 1.000 4.56304 95 ALA A N 1
ATOM 1644 C CA . ALA A 1 98 ? 4.51981 -15.84898 10.27012 1.000 4.74334 95 ALA A CA 1
ATOM 1645 C C . ALA A 1 98 ? 4.78521 -16.27329 11.69715 1.000 4.33893 95 ALA A C 1
ATOM 1646 O O . ALA A 1 98 ? 5.41977 -17.31735 11.96146 1.000 4.84388 95 ALA A O 1
ATOM 1653 N N . THR A 1 99 ? 4.27976 -15.47942 12.63460 1.000 4.92382 96 THR A N 1
ATOM 1654 C CA . THR A 1 99 ? 4.30692 -15.73713 14.06051 1.000 5.41080 96 THR A CA 1
ATOM 1655 C C . THR A 1 99 ? 5.64534 -15.47318 14.74631 1.000 5.54114 96 THR A C 1
ATOM 1656 O O . THR A 1 99 ? 5.78383 -15.74880 15.93604 1.000 7.70062 96 THR A O 1
ATOM 1667 N N . THR A 1 100 ? 6.61756 -14.90210 14.03385 1.000 4.64729 97 THR A N 1
ATOM 1668 C CA . THR A 1 100 ? 7.95348 -14.62957 14.58216 1.000 4.34976 97 THR A CA 1
ATOM 1669 C C . THR A 1 100 ? 8.12663 -13.11213 14.79345 1.000 4.39383 97 THR A C 1
ATOM 1670 O O . THR A 1 100 ? 7.42588 -12.53819 15.62293 1.000 5.00181 97 THR A O 1
ATOM 1681 N N . GLY A 1 101 ? 9.05186 -12.47396 14.10330 1.000 5.00988 98 GLY A N 1
ATOM 1682 C CA . GLY A 1 101 ? 9.35242 -11.07528 14.29655 1.000 4.90682 98 GLY A CA 1
ATOM 1683 C C . GLY A 1 101 ? 10.57419 -10.69019 13.49957 1.000 4.55828 98 GLY A C 1
ATOM 1684 O O . GLY A 1 101 ? 11.15641 -11.48936 12.77242 1.000 4.49547 98 GLY A O 1
ATOM 1688 N N . THR A 1 102 ? 10.96197 -9.41627 13.62414 1.000 5.09186 99 THR A N 1
ATOM 1689 C CA . THR A 1 102 ? 11.94051 -8.87132 12.67998 1.000 5.06724 99 THR A CA 1
ATOM 1690 C C . THR A 1 102 ? 13.30653 -9.52047 12.78207 1.000 5.55065 99 THR A C 1
ATOM 1691 O O . THR A 1 102 ? 14.03854 -9.54305 11.79857 1.000 6.38443 99 THR A O 1
ATOM 1702 N N . THR A 1 103 ? 13.68128 -10.04346 13.94609 1.000 5.96710 100 THR A N 1
ATOM 1703 C CA . THR A 1 103 ? 14.99570 -10.70023 14.05705 1.000 6.82621 100 THR A CA 1
ATOM 1704 C C . THR A 1 103 ? 15.07557 -11.96965 13.20765 1.000 6.77959 100 THR A C 1
ATOM 1705 O O . THR A 1 103 ? 16.17985 -12.46137 12.96003 1.000 8.76431 100 THR A O 1
ATOM 1716 N N . PHE A 1 104 ? 13.94220 -12.48239 12.75733 1.000 5.43416 101 PHE A N 1
ATOM 1717 C CA . PHE A 1 104 ? 13.89640 -13.65480 11.90205 1.000 5.72241 101 PHE A CA 1
ATOM 1718 C C . PHE A 1 104 ? 13.78752 -13.30201 10.41894 1.000 6.00771 101 PHE A C 1
ATOM 1719 O O . PHE A 1 104 ? 13.79016 -14.19645 9.58700 1.000 6.86552 101 PHE A O 1
ATOM 1736 N N . GLY A 1 105 ? 13.62695 -12.01529 10.08817 1.000 5.80449 102 GLY A N 1
ATOM 1737 C CA . GLY A 1 105 ? 13.53640 -11.55922 8.72106 1.000 5.68671 102 GLY A CA 1
ATOM 1738 C C . GLY A 1 105 ? 14.85096 -10.99414 8.19673 1.000 5.63591 102 GLY A C 1
ATOM 1739 O O . GLY A 1 105 ? 15.91037 -11.10254 8.81826 1.000 8.15211 102 GLY A O 1
ATOM 1743 N N . ASN A 1 106 ? 14.74851 -10.39350 7.02031 1.000 5.18909 103 ASN A N 1
ATOM 1744 C CA . ASN A 1 106 ? 15.87500 -9.83314 6.27025 1.000 6.09978 103 ASN A CA 1
ATOM 1745 C C . ASN A 1 106 ? 15.75528 -8.31680 6.32832 1.000 4.91909 103 ASN A C 1
ATOM 1746 O O . ASN A 1 106 ? 14.84517 -7.72234 5.74103 1.000 4.81236 103 ASN A O 1
ATOM 1757 N N . GLU A 1 107 ? 16.65718 -7.68529 7.05473 1.000 5.90831 104 GLU A N 1
ATOM 1758 C CA . GLU A 1 107 ? 16.67023 -6.23215 7.16418 1.000 6.08553 104 GLU A CA 1
ATOM 1759 C C . GLU A 1 107 ? 17.34204 -5.68545 5.91122 1.000 5.95670 104 GLU A C 1
ATOM 1760 O O . GLU A 1 107 ? 18.57671 -5.73737 5.75592 1.000 8.33995 104 GLU A O 1
ATOM 1772 N N . ILE A 1 108 ? 16.51207 -5.22455 4.98952 1.000 5.21964 105 ILE A N 1
ATOM 1773 C CA . ILE A 1 108 ? 16.98934 -4.75484 3.68562 1.000 5.55785 105 ILE A CA 1
ATOM 1774 C C . ILE A 1 108 ? 17.14067 -3.24354 3.60934 1.000 5.72672 105 ILE A C 1
ATOM 1775 O O . ILE A 1 108 ? 17.80162 -2.73438 2.68864 1.000 6.97014 105 ILE A O 1
ATOM 1791 N N . VAL A 1 109 ? 16.56767 -2.50476 4.55020 1.000 4.66777 106 VAL A N 1
ATOM 1792 C CA . VAL A 1 109 ? 16.88076 -1.10689 4.77734 1.000 4.64418 106 VAL A CA 1
ATOM 1793 C C . VAL A 1 109 ? 17.09955 -0.99317 6.27483 1.000 4.49686 106 VAL A C 1
ATOM 1794 O O . VAL A 1 109 ? 16.20723 -1.32745 7.05780 1.000 5.18885 106 VAL A O 1
ATOM 1807 N N . SER A 1 110 ? 18.28538 -0.55089 6.66236 1.000 5.26404 107 SER A N 1
ATOM 1808 C CA . SER A 1 110 ? 18.64728 -0.52003 8.07270 1.000 5.72622 107 SER A CA 1
ATOM 1809 C C . SER A 1 110 ? 17.79456 0.50667 8.82628 1.000 5.09590 107 SER A C 1
ATOM 1810 O O . SER A 1 110 ? 17.29557 1.48617 8.26962 1.000 5.52344 107 SER A O 1
ATOM 1818 N N . TYR A 1 111 ? 17.66252 0.28610 10.12343 1.000 5.30896 108 TYR A N 1
ATOM 1819 C CA . TYR A 1 111 ? 16.88446 1.18683 10.97927 1.000 5.10057 108 TYR A CA 1
ATOM 1820 C C . TYR A 1 111 ? 17.62184 2.51012 11.14599 1.000 5.59722 108 TYR A C 1
ATOM 1821 O O . TYR A 1 111 ? 18.73739 2.54929 11.67001 1.000 6.58276 108 TYR A O 1
ATOM 1839 N N . GLU A 1 112 ? 16.97601 3.59473 10.74317 1.000 5.25514 109 GLU A N 1
ATOM 1840 C CA . GLU A 1 112 ? 17.43659 4.94260 10.99253 1.000 5.84218 109 GLU A CA 1
ATOM 1841 C C . GLU A 1 112 ? 16.51778 5.53620 12.04152 1.000 5.56340 109 GLU A C 1
ATOM 1842 O O . GLU A 1 112 ? 15.31231 5.60884 11.83461 1.000 6.01241 109 GLU A O 1
ATOM 1854 N N . ASN A 1 113 ? 17.05362 5.94967 13.16498 1.000 6.58607 110 ASN A N 1
ATOM 1855 C CA . ASN A 1 113 ? 16.20243 6.46704 14.22342 1.000 6.77287 110 ASN A CA 1
ATOM 1856 C C . ASN A 1 113 ? 15.54304 7.77966 13.82684 1.000 6.4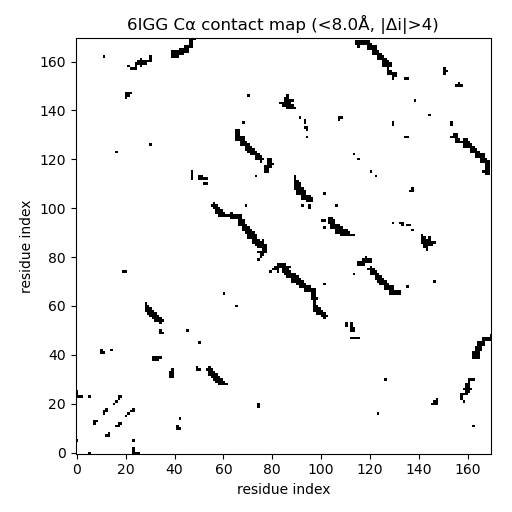2436 110 ASN A C 1
ATOM 1857 O O . ASN A 1 113 ? 16.23150 8.71255 13.40734 1.000 7.52317 110 ASN A O 1
ATOM 1868 N N . PRO A 1 114 ? 14.23490 7.93201 14.04411 1.000 7.17058 111 PRO A N 1
ATOM 1869 C CA . PRO A 1 114 ? 13.59285 9.21420 13.73856 1.000 7.36757 111 PRO A CA 1
ATOM 1870 C C . PRO A 1 114 ? 14.07557 10.30261 14.65259 1.000 8.39824 111 PRO A C 1
ATOM 1871 O O . PRO A 1 114 ? 14.17108 10.11374 15.86932 1.000 11.88619 111 PRO A O 1
ATOM 1882 N N . SER A 1 115 ? 14.33000 11.45657 14.06865 1.000 8.88134 112 SER A N 1
ATOM 1883 C CA . SER A 1 115 ? 14.78315 12.61719 14.82195 1.000 12.14510 112 SER A CA 1
ATOM 1884 C C . SER A 1 115 ? 14.12367 13.85890 14.24313 1.000 12.35335 112 SER A C 1
ATOM 1885 O O . SER A 1 115 ? 14.75091 14.64490 13.51683 1.000 14.92960 112 SER A O 1
ATOM 1893 N N . PRO A 1 116 ? 12.84130 14.05168 14.51355 1.000 11.10450 113 PRO A N 1
ATOM 1894 C CA . PRO A 1 116 ? 12.13077 15.20499 13.95045 1.000 11.38819 113 PRO A CA 1
ATOM 1895 C C . PRO A 1 116 ? 12.71079 16.51468 14.45184 1.000 14.33678 113 PRO A C 1
ATOM 1896 O O . PRO A 1 116 ? 13.11232 16.63911 15.60027 1.000 15.35377 113 PRO A O 1
ATOM 1907 N N . THR A 1 117 ? 12.70524 17.51574 13.59594 1.000 16.10907 114 THR A N 1
ATOM 1908 C CA . THR A 1 117 ? 13.17004 18.82260 14.03315 1.000 17.70948 114 THR A CA 1
ATOM 1909 C C . THR A 1 117 ? 12.09523 19.87641 13.99040 1.000 15.91967 114 THR A C 1
ATOM 1910 O O . THR A 1 117 ? 12.29666 20.95358 14.55847 1.000 18.15365 114 THR A O 1
ATOM 1921 N N . ALA A 1 118 ? 10.98735 19.60146 13.30978 1.000 13.35651 115 ALA A N 1
ATOM 1922 C CA . ALA A 1 118 ? 9.91779 20.56119 13.12780 1.000 13.40926 115 ALA A CA 1
ATOM 1923 C C . ALA A 1 118 ? 8.58784 19.82825 13.19462 1.000 11.35897 115 ALA A C 1
ATOM 1924 O O . ALA A 1 118 ? 8.32824 18.92770 12.38922 1.000 9.47820 115 ALA A O 1
ATOM 1931 N N . GLY A 1 119 ? 7.72367 20.27361 14.09042 1.000 11.30189 116 GLY A N 1
ATOM 1932 C CA . GLY A 1 119 ? 6.37087 19.76236 14.18704 1.000 11.74704 116 GLY A CA 1
ATOM 1933 C C . GLY A 1 119 ? 6.27891 18.38404 14.82293 1.000 12.54972 116 GLY A C 1
ATOM 1934 O O . GLY A 1 119 ? 7.27217 17.73810 15.18262 1.000 13.85272 116 GLY A O 1
ATOM 1938 N N . ILE A 1 120 ? 5.06366 17.93815 14.96786 1.000 12.66449 117 ILE A N 1
ATOM 1939 C CA . ILE A 1 120 ? 4.83788 16.58120 15.44892 1.000 13.17613 117 ILE A CA 1
ATOM 1940 C C . ILE A 1 120 ? 4.72051 15.62569 14.26288 1.000 9.67024 117 ILE A C 1
ATOM 1941 O O . ILE A 1 120 ? 4.02066 15.88599 13.27377 1.000 10.50509 117 ILE A O 1
ATOM 1957 N N . HIS A 1 121 ? 5.54079 14.59175 14.30114 1.000 7.65948 118 HIS A N 1
ATOM 1958 C CA . HIS A 1 121 ? 5.61161 13.62092 13.23769 1.000 5.38473 118 HIS A CA 1
ATOM 1959 C C . HIS A 1 121 ? 4.90798 12.33105 13.64965 1.000 5.45985 118 HIS A C 1
ATOM 1960 O O . HIS A 1 121 ? 5.06949 11.83615 14.76149 1.000 7.20420 118 HIS A O 1
ATOM 1975 N N . ARG A 1 122 ? 4.17959 11.74882 12.71742 1.000 4.50183 119 ARG A N 1
ATOM 1976 C CA . ARG A 1 122 ? 3.68138 10.38033 12.84192 1.000 4.96187 119 ARG A CA 1
ATOM 1977 C C . ARG A 1 122 ? 4.78121 9.43868 12.35253 1.000 5.02495 119 ARG A C 1
ATOM 1978 O O . ARG A 1 122 ? 5.43875 9.70577 11.33047 1.000 8.80611 119 ARG A O 1
ATOM 1999 N N . VAL A 1 123 ? 5.03129 8.39409 13.10008 1.000 3.45478 120 VAL A N 1
ATOM 2000 C CA . VAL A 1 123 ? 5.98276 7.36769 12.69746 1.000 3.49154 120 VAL A CA 1
ATOM 2001 C C . VAL A 1 123 ? 5.18842 6.06879 12.61173 1.000 3.28745 120 VAL A C 1
ATOM 2002 O O . VAL A 1 123 ? 4.63050 5.60195 13.62390 1.000 3.79107 120 VAL A O 1
ATOM 2015 N N . VAL A 1 124 ? 5.08794 5.51595 11.40179 1.000 3.38009 121 VAL A N 1
ATOM 2016 C CA . VAL A 1 124 ? 4.10687 4.50489 11.07103 1.000 3.01604 121 VAL A CA 1
ATOM 2017 C C . VAL A 1 124 ? 4.80083 3.19402 10.74580 1.000 3.25210 121 VAL A C 1
ATOM 2018 O O . VAL A 1 124 ? 5.72333 3.15219 9.93626 1.000 3.58906 121 VAL A O 1
ATOM 2031 N N . PHE A 1 125 ? 4.31794 2.10772 11.33664 1.000 3.26811 122 PHE A N 1
ATOM 2032 C CA . PHE A 1 125 ? 4.72786 0.74192 11.02463 1.000 3.47711 122 PHE A CA 1
ATOM 2033 C C . PHE A 1 125 ? 3.56963 0.08285 10.29437 1.000 3.49302 122 PHE A C 1
ATOM 2034 O O . PHE A 1 125 ? 2.42306 0.13117 10.75653 1.000 4.66197 122 PHE A O 1
ATOM 2051 N N . ILE A 1 126 ? 3.86380 -0.54168 9.16888 1.000 2.90000 123 ILE A N 1
ATOM 2052 C CA . ILE A 1 126 ? 2.87177 -1.17831 8.31658 1.000 3.02575 123 ILE A CA 1
ATOM 2053 C C . ILE A 1 126 ? 3.34204 -2.59628 8.02044 1.000 3.09038 123 ILE A C 1
ATOM 2054 O O . ILE A 1 126 ? 4.48642 -2.79333 7.61514 1.000 3.87600 123 ILE A O 1
ATOM 2070 N N . LEU A 1 127 ? 2.46379 -3.57166 8.19059 1.000 3.33975 124 LEU A N 1
ATOM 2071 C CA . LEU A 1 127 ? 2.76704 -4.96865 7.92272 1.000 3.23486 124 LEU A CA 1
ATOM 2072 C C . LEU A 1 127 ? 1.95088 -5.44111 6.72488 1.000 3.07452 124 LEU A C 1
ATOM 2073 O O . LEU A 1 127 ? 0.74674 -5.19089 6.62380 1.000 3.48754 124 LEU A O 1
ATOM 2089 N N . PHE A 1 128 ? 2.63168 -6.14727 5.80746 1.000 3.20618 125 PHE A N 1
ATOM 2090 C CA . PHE A 1 128 ? 2.03256 -6.70226 4.61109 1.000 3.04338 125 PHE A CA 1
ATOM 2091 C C . PHE A 1 128 ? 2.33968 -8.18650 4.51454 1.000 3.22996 125 PHE A C 1
ATOM 2092 O O . PHE A 1 128 ? 3.46017 -8.62564 4.77081 1.000 3.85850 125 PHE A O 1
ATOM 2109 N N . ARG A 1 129 ? 1.35976 -8.96276 4.03500 1.000 3.29206 126 ARG A N 1
ATOM 2110 C CA . ARG A 1 129 ? 1.58939 -10.35721 3.65583 1.000 2.98339 126 ARG A CA 1
ATOM 2111 C C . ARG A 1 129 ? 2.21858 -10.38022 2.26037 1.000 3.47788 126 ARG A C 1
ATOM 2112 O O . ARG A 1 129 ? 1.70681 -9.76111 1.31906 1.000 4.99206 126 ARG A O 1
ATOM 2133 N N . GLN A 1 130 ? 3.29231 -11.14857 2.11269 1.000 3.76689 127 GLN A N 1
ATOM 2134 C CA . GLN A 1 130 ? 3.93371 -11.34165 0.81590 1.000 3.90444 127 GLN A CA 1
ATOM 2135 C C . GLN A 1 130 ? 3.27265 -12.48624 0.05540 1.000 4.76194 127 GLN A C 1
ATOM 2136 O O . GLN A 1 130 ? 2.73473 -13.40787 0.65260 1.000 5.41993 127 GLN A O 1
ATOM 2150 N N . LEU A 1 131 ? 3.39858 -12.48497 -1.26817 1.000 5.28174 128 LEU A N 1
ATOM 2151 C CA . LEU A 1 131 ? 2.98591 -13.67379 -2.03238 1.000 6.26231 128 LEU A CA 1
ATOM 2152 C C . LEU A 1 131 ? 3.89158 -14.87364 -1.75164 1.000 6.90493 128 LEU A C 1
ATOM 2153 O O . LEU A 1 131 ? 3.45924 -16.02832 -1.84601 1.000 8.41507 128 LEU A O 1
ATOM 2169 N N . GLY A 1 132 ? 5.12113 -14.62521 -1.38515 1.000 6.78782 129 GLY A N 1
ATOM 2170 C CA . GLY A 1 132 ? 6.09348 -15.66357 -1.11749 1.000 7.56676 129 GLY A CA 1
ATOM 2171 C C . GLY A 1 132 ? 7.34191 -15.03509 -0.57010 1.000 5.90261 129 GLY A C 1
ATOM 2172 O O . GLY A 1 132 ? 7.50624 -13.81651 -0.66007 1.000 5.70285 129 GLY A O 1
ATOM 2176 N N . ARG A 1 133 ? 8.22007 -15.87097 -0.00858 1.000 5.80423 130 ARG A N 1
ATOM 2177 C CA . ARG A 1 133 ? 9.50362 -15.37181 0.42845 1.000 5.36061 130 ARG A CA 1
ATOM 2178 C C . ARG A 1 133 ? 10.30548 -14.88087 -0.77991 1.000 4.93857 130 ARG A C 1
ATOM 2179 O O . ARG A 1 133 ? 10.16470 -15.36485 -1.91211 1.000 5.63732 130 ARG A O 1
ATOM 2200 N N . GLN A 1 134 ? 11.17674 -13.92042 -0.52367 1.000 4.95437 131 GLN A N 1
ATOM 2201 C CA . GLN A 1 134 ? 12.17259 -13.51255 -1.50065 1.000 5.24878 131 GLN A CA 1
ATOM 2202 C C . GLN A 1 134 ? 11.50330 -12.91478 -2.72804 1.000 5.50482 131 GLN A C 1
ATOM 2203 O O . GLN A 1 134 ? 11.95594 -13.12911 -3.85136 1.000 7.78037 131 GLN A O 1
ATOM 2217 N N . THR A 1 135 ? 10.46477 -12.10717 -2.49942 1.000 6.21123 132 THR A N 1
ATOM 2218 C CA . THR A 1 135 ? 9.74941 -11.40280 -3.53301 1.000 7.33170 132 THR A CA 1
ATOM 2219 C C . THR A 1 135 ? 9.71981 -9.89518 -3.35363 1.000 8.12556 132 THR A C 1
ATOM 2220 O O . THR A 1 135 ? 9.20700 -9.21427 -4.23212 1.000 13.31303 132 THR A O 1
ATOM 2231 N N . VAL A 1 136 ? 10.16821 -9.34368 -2.25229 1.000 4.43511 133 VAL A N 1
ATOM 2232 C CA . VAL A 1 136 ? 10.07194 -7.92627 -1.95024 1.000 4.32836 133 VAL A CA 1
ATOM 2233 C C . VAL A 1 136 ? 11.47204 -7.37395 -1.72198 1.000 4.19463 133 VAL A C 1
ATOM 2234 O O . VAL A 1 136 ? 12.25313 -7.95565 -0.97473 1.000 5.33609 133 VAL A O 1
ATOM 2247 N N A TYR A 1 137 ? 11.80682 -6.24821 -2.35682 0.426 4.23258 134 TYR A N 1
ATOM 2248 N N B TYR A 1 137 ? 11.77110 -6.21820 -2.31301 0.574 4.71768 134 TYR A N 1
ATOM 2249 C CA A TYR A 1 137 ? 13.14655 -5.68412 -2.23586 0.426 4.38500 134 TYR A CA 1
ATOM 2250 C CA B TYR A 1 137 ? 13.11723 -5.66618 -2.33059 0.574 5.12926 134 TYR A CA 1
ATOM 2251 C C A TYR A 1 137 ? 13.10501 -4.16707 -2.12481 0.426 4.43790 134 TYR A C 1
ATOM 2252 C C B TYR A 1 137 ? 13.08999 -4.16233 -2.09271 0.574 4.68112 134 TYR A C 1
ATOM 2253 O O A TYR A 1 137 ? 12.07051 -3.52946 -2.28565 0.426 4.69769 134 TYR A O 1
ATOM 2254 O O B TYR A 1 137 ? 12.04667 -3.52504 -2.10002 0.574 4.92838 134 TYR A O 1
ATOM 2289 N N . ALA A 1 138 ? 14.28465 -3.58581 -1.83924 1.000 5.35393 135 ALA A N 1
ATOM 2290 C CA . ALA A 1 138 ? 14.37331 -2.22552 -1.33527 1.000 5.32378 135 ALA A CA 1
ATOM 2291 C C . ALA A 1 138 ? 14.42779 -1.16859 -2.42212 1.000 4.55887 135 ALA A C 1
ATOM 2292 O O . ALA A 1 138 ? 15.01598 -1.39489 -3.50102 1.000 4.87149 135 ALA A O 1
ATOM 2299 N N . PRO A 1 139 ? 13.89218 0.01051 -2.12517 1.000 5.11555 136 PRO A N 1
ATOM 2300 C CA . PRO A 1 139 ? 14.07246 1.14594 -3.02908 1.000 5.44423 136 PRO A CA 1
ATOM 2301 C C . PRO A 1 139 ? 15.53332 1.57306 -3.08266 1.000 5.87562 136 PRO A C 1
ATOM 2302 O O . PRO A 1 139 ? 16.37780 1.13722 -2.29921 1.000 5.75170 136 PRO A O 1
ATOM 2313 N N . GLY A 1 140 ? 15.80573 2.52110 -3.99734 1.000 7.07539 137 GLY A N 1
ATOM 2314 C CA . GLY A 1 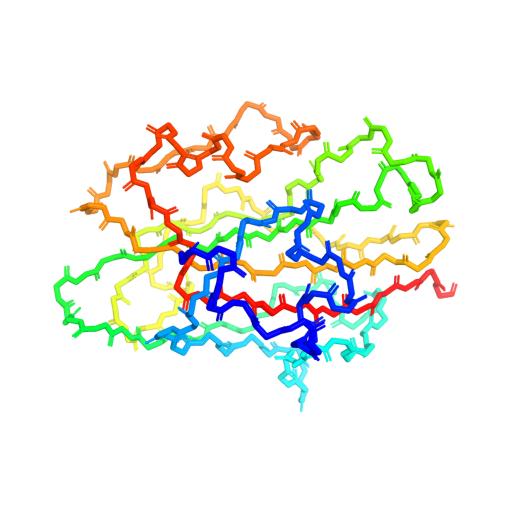140 ? 17.12616 3.06816 -4.18274 1.000 8.05916 137 GLY A CA 1
ATOM 2315 C C . GLY A 1 140 ? 17.51725 4.17026 -3.22923 1.000 7.65418 137 GLY A C 1
ATOM 2316 O O . GLY A 1 140 ? 18.68420 4.56175 -3.22255 1.000 10.02130 137 GLY A O 1
ATOM 2320 N N . TRP A 1 141 ? 16.57378 4.68036 -2.44188 1.000 6.65422 138 TRP A N 1
ATOM 2321 C CA . TRP A 1 141 ? 16.78634 5.81378 -1.54638 1.000 6.59846 138 TRP A CA 1
ATOM 2322 C C . TRP A 1 141 ? 15.59722 5.82504 -0.59099 1.000 5.55045 138 TRP A C 1
ATOM 2323 O O . TRP A 1 141 ? 14.58215 5.17208 -0.83718 1.000 6.04587 138 TRP A O 1
ATOM 2344 N N . ARG A 1 142 ? 15.72928 6.57309 0.49678 1.000 5.59937 139 ARG A N 1
ATOM 2345 C CA . ARG A 1 142 ? 14.72239 6.58680 1.55381 1.000 5.31633 139 ARG A CA 1
ATOM 2346 C C . ARG A 1 142 ? 13.64832 7.64297 1.38591 1.000 5.56374 139 ARG A C 1
ATOM 2347 O O . ARG A 1 142 ? 12.52479 7.42990 1.85146 1.000 5.61483 139 ARG A O 1
ATOM 2368 N N . GLN A 1 143 ? 13.97757 8.79712 0.81614 1.000 5.56511 140 GLN A N 1
ATOM 2369 C CA . GLN A 1 143 ? 13.01907 9.88514 0.73877 1.000 5.71917 140 GLN A CA 1
ATOM 2370 C C . GLN A 1 143 ? 11.97776 9.65675 -0.35209 1.000 5.31284 140 GLN A C 1
ATOM 2371 O O . GLN A 1 143 ? 12.18753 8.92322 -1.31880 1.000 5.72769 140 GLN A O 1
ATOM 2385 N N . ASN A 1 144 ? 10.83951 10.33388 -0.21756 1.000 4.81385 141 ASN A N 1
ATOM 2386 C CA . ASN A 1 144 ? 9.78716 10.25031 -1.22871 1.000 5.45815 141 ASN A CA 1
ATOM 2387 C C . ASN A 1 144 ? 9.37611 8.80572 -1.51716 1.000 4.92505 141 ASN A C 1
ATOM 2388 O O . ASN A 1 144 ? 8.98213 8.46513 -2.63773 1.000 5.59419 141 ASN A O 1
ATOM 2399 N N . PHE A 1 145 ? 9.42355 7.98507 -0.50328 1.000 4.64178 142 PHE A N 1
ATOM 2400 C CA . PHE A 1 145 ? 8.88236 6.63709 -0.59633 1.000 4.40978 142 PHE A CA 1
ATOM 2401 C C . PHE A 1 145 ? 7.36927 6.70695 -0.64545 1.000 4.47630 142 PHE A C 1
ATOM 2402 O O . PHE A 1 145 ? 6.76337 7.58798 -0.03408 1.000 5.59910 142 PHE A O 1
ATOM 2419 N N . ASN A 1 146 ? 6.74566 5.76466 -1.34406 1.000 4.28446 143 ASN A N 1
ATOM 2420 C CA . ASN A 1 146 ? 5.29065 5.72374 -1.47655 1.000 4.63542 143 ASN A CA 1
ATOM 2421 C C . ASN A 1 146 ? 4.83480 4.30914 -1.16701 1.000 4.18800 143 ASN A C 1
ATOM 2422 O O . ASN A 1 146 ? 5.01275 3.39802 -1.97525 1.000 4.49310 143 ASN A O 1
ATOM 2433 N N . THR A 1 147 ? 4.32332 4.11066 0.04191 1.000 4.36183 144 THR A N 1
ATOM 2434 C CA . THR A 1 147 ? 3.90617 2.77427 0.48220 1.000 4.30556 144 THR A CA 1
ATOM 2435 C C . THR A 1 147 ? 2.84147 2.18818 -0.42849 1.000 4.86223 144 THR A C 1
ATOM 2436 O O . THR A 1 147 ? 2.86349 0.98440 -0.71396 1.000 4.61291 144 THR A O 1
ATOM 2447 N N . ARG A 1 148 ? 1.86934 2.99579 -0.86643 1.000 4.58052 145 ARG A N 1
ATOM 2448 C CA . ARG A 1 148 ? 0.84193 2.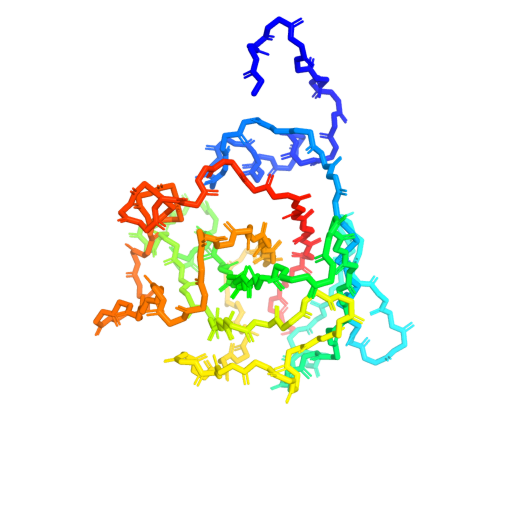47076 -1.78876 1.000 4.71107 145 ARG A CA 1
ATOM 2449 C C . ARG A 1 148 ? 1.48220 1.89900 -3.05314 1.000 4.44270 145 ARG A C 1
ATOM 2450 O O . ARG A 1 148 ? 1.14228 0.79662 -3.50343 1.000 5.09213 145 ARG A O 1
ATOM 2471 N N A GLU A 1 149 ? 2.40373 2.64634 -3.64847 0.536 4.34146 146 GLU A N 1
ATOM 2472 N N B GLU A 1 149 ? 2.40198 2.65291 -3.64904 0.464 4.87427 146 GLU A N 1
ATOM 2473 C CA A GLU A 1 149 ? 3.05643 2.19091 -4.87116 0.536 4.23562 146 GLU A CA 1
ATOM 2474 C CA B GLU A 1 149 ? 3.05626 2.21688 -4.87719 0.464 5.53055 146 GLU A CA 1
ATOM 2475 C C A GLU A 1 149 ? 3.89739 0.96438 -4.60635 0.536 4.68698 146 GLU A C 1
ATOM 2476 C C B GLU A 1 149 ? 3.91899 0.99372 -4.62418 0.464 5.16859 146 GLU A C 1
ATOM 2477 O O A GLU A 1 149 ? 3.90220 0.01824 -5.39842 0.536 4.64817 146 GLU A O 1
ATOM 2478 O O B GLU A 1 149 ? 3.97819 0.08865 -5.45716 0.464 4.98073 146 GLU A O 1
ATOM 2501 N N . PHE A 1 150 ? 4.63072 0.97268 -3.49893 1.000 4.11869 147 PHE A N 1
ATOM 2502 C CA . PHE A 1 150 ? 5.43808 -0.18030 -3.11751 1.000 4.04185 147 PHE A CA 1
ATOM 2503 C C . PHE A 1 150 ? 4.60226 -1.45321 -3.04251 1.000 3.99491 147 PHE A C 1
ATOM 2504 O O . PHE A 1 150 ? 4.98287 -2.51241 -3.57017 1.000 4.19298 147 PHE A O 1
ATOM 2521 N N . ALA A 1 151 ? 3.45204 -1.34939 -2.37406 1.000 4.38708 148 ALA A N 1
ATOM 2522 C CA . ALA A 1 151 ? 2.56771 -2.49805 -2.24431 1.000 4.55096 148 ALA A CA 1
ATOM 2523 C C . ALA A 1 151 ? 2.06945 -2.96248 -3.60572 1.000 4.22914 148 ALA A C 1
ATOM 2524 O O . ALA A 1 151 ? 1.95265 -4.15846 -3.85784 1.000 5.43746 148 ALA A O 1
ATOM 2531 N N . GLU A 1 152 ? 1.73912 -2.02129 -4.48447 1.000 4.38533 149 GLU A N 1
ATOM 2532 C CA . GLU A 1 152 ? 1.30804 -2.39411 -5.83250 1.000 5.65823 149 GLU A CA 1
ATOM 2533 C C . GLU A 1 152 ? 2.40458 -3.12627 -6.58337 1.000 5.05699 149 GLU A C 1
ATOM 2534 O O . GLU A 1 152 ? 2.15943 -4.14699 -7.22944 1.000 6.51760 149 GLU A O 1
ATOM 2543 N N . ILE A 1 153 ? 3.63358 -2.61574 -6.51495 1.000 4.63875 150 ILE A N 1
ATOM 2544 C CA . ILE A 1 153 ? 4.73919 -3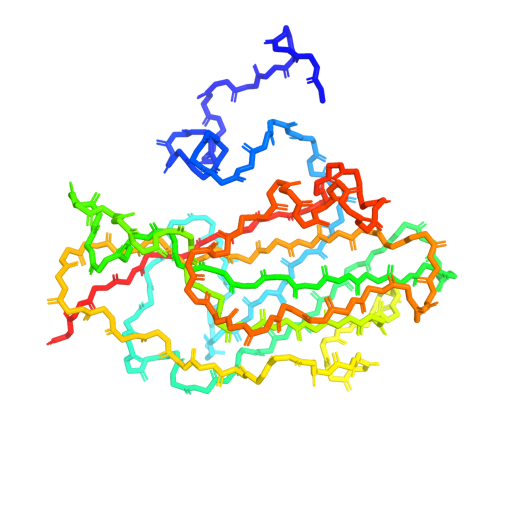.21188 -7.25347 1.000 4.75507 150 ILE A CA 1
ATOM 2545 C C . ILE A 1 153 ? 4.98944 -4.63371 -6.80254 1.000 4.20516 150 ILE A C 1
ATOM 2546 O O . ILE A 1 153 ? 5.32988 -5.50196 -7.61667 1.000 5.51640 150 ILE A O 1
ATOM 2562 N N . TYR A 1 154 ? 4.88860 -4.88310 -5.51026 1.000 4.35915 151 TYR A N 1
ATOM 2563 C CA . TYR A 1 154 ? 5.25443 -6.16477 -4.90040 1.000 4.75121 151 TYR A CA 1
ATOM 2564 C C . TYR A 1 154 ? 4.06103 -7.04375 -4.54408 1.000 5.32112 151 TYR A C 1
ATOM 2565 O O . TYR A 1 154 ? 4.23679 -8.05826 -3.85532 1.000 6.64323 151 TYR A O 1
ATOM 2583 N N . ASN A 1 155 ? 2.88783 -6.75001 -5.10162 1.000 5.17718 152 ASN A N 1
ATOM 2584 C CA . ASN A 1 155 ? 1.70911 -7.61665 -4.97231 1.000 5.76731 152 ASN A CA 1
ATOM 2585 C C . ASN A 1 155 ? 1.32120 -7.83927 -3.51975 1.000 6.15262 152 ASN A C 1
ATOM 2586 O O . ASN A 1 155 ? 0.87203 -8.92321 -3.15270 1.000 8.14779 152 ASN A O 1
ATOM 2597 N N . LEU A 1 156 ? 1.45994 -6.81188 -2.69395 1.000 4.59035 153 LEU A N 1
ATOM 2598 C CA . LEU A 1 156 ? 1.21622 -6.92905 -1.27330 1.000 4.66725 153 LEU A CA 1
ATOM 2599 C C . LEU A 1 156 ? -0.23504 -6.66008 -0.89371 1.000 5.09177 153 LEU A C 1
ATOM 2600 O O . LEU A 1 156 ? -0.61828 -6.92578 0.26174 1.000 6.12369 153 LEU A O 1
ATOM 2616 N N . GLY A 1 157 ? -1.06283 -6.15844 -1.81050 1.000 4.94443 154 GLY A N 1
ATOM 2617 C CA . GLY A 1 157 ? -2.44323 -5.86717 -1.45330 1.000 5.63835 154 GLY A CA 1
ATOM 2618 C C . GLY A 1 157 ? -2.55020 -4.78954 -0.40489 1.000 4.50470 154 GLY A C 1
ATOM 2619 O O . GLY A 1 157 ? -1.67491 -3.92946 -0.27878 1.000 6.16460 154 GLY A O 1
ATOM 2623 N N . LEU A 1 158 ? -3.62912 -4.81444 0.33922 1.000 4.60520 155 LEU A N 1
ATOM 2624 C CA . LEU A 1 158 ? -3.81703 -3.92685 1.47465 1.000 4.07990 155 LEU A CA 1
ATOM 2625 C C . LEU A 1 158 ? -2.99774 -4.41170 2.66631 1.000 3.49578 155 LEU A C 1
ATOM 2626 O O . LEU A 1 158 ? -2.73828 -5.61196 2.80680 1.000 3.98638 155 LEU A O 1
ATOM 2642 N N . PRO A 1 159 ? -2.58376 -3.50418 3.53542 1.000 3.34603 156 PRO A N 1
ATOM 2643 C CA . PRO A 1 159 ? -1.91818 -3.92824 4.76727 1.000 4.35493 156 PRO A CA 1
ATOM 2644 C C . PRO A 1 159 ? -2.78561 -4.85978 5.58033 1.000 3.38687 156 PRO A C 1
ATOM 2645 O O . PRO A 1 159 ? -4.01351 -4.78474 5.57121 1.000 3.97156 156 PRO A O 1
ATOM 2656 N N . VAL A 1 160 ? -2.09970 -5.70688 6.35747 1.000 3.56127 157 VAL A N 1
ATOM 2657 C CA . VAL A 1 160 ? -2.76574 -6.53659 7.35559 1.000 3.43046 157 VAL A CA 1
ATOM 2658 C C . VAL A 1 160 ? -2.74333 -5.91311 8.74153 1.000 3.31461 157 VAL A C 1
ATOM 2659 O O . VAL A 1 160 ? -3.50483 -6.34688 9.61637 1.000 4.14477 157 VAL A O 1
ATOM 2672 N N . ALA A 1 161 ? -1.89341 -4.90889 8.97235 1.000 3.41236 158 ALA A N 1
ATOM 2673 C CA . ALA A 1 161 ? -1.78708 -4.22707 10.25703 1.000 3.56095 158 ALA A CA 1
ATOM 2674 C C . ALA A 1 161 ? -1.05800 -2.92274 10.01629 1.000 3.29024 158 ALA A C 1
ATOM 2675 O O . ALA A 1 161 ? -0.22050 -2.82706 9.11115 1.000 3.44056 158 ALA A O 1
ATOM 2682 N N . ALA A 1 162 ? -1.34227 -1.93441 10.86724 1.000 3.66232 159 ALA A N 1
ATOM 2683 C CA . ALA A 1 162 ? -0.53855 -0.71765 10.89574 1.000 4.03395 159 ALA A CA 1
ATOM 2684 C C . ALA A 1 162 ? -0.73639 -0.06324 12.24658 1.000 4.45417 159 ALA A C 1
ATOM 2685 O O . ALA A 1 162 ? -1.83515 -0.10885 12.80643 1.000 5.66308 159 ALA A O 1
ATOM 2692 N N A VAL A 1 163 ? 0.29302 0.61053 12.70739 0.561 4.57850 160 VAL A N 1
ATOM 2693 N N B VAL A 1 163 ? 0.35244 0.46140 12.82708 0.439 4.60365 160 VAL A N 1
ATOM 2694 C CA A VAL A 1 163 ? 0.19895 1.31362 13.96930 0.561 4.68071 160 VAL A CA 1
ATOM 2695 C CA B VAL A 1 163 ? 0.30032 1.22433 14.07596 0.439 4.87170 160 VAL A CA 1
ATOM 2696 C C A VAL A 1 163 ? 1.20666 2.44861 13.92981 0.561 4.50942 160 VAL A C 1
ATOM 2697 C C B VAL A 1 163 ? 1.17818 2.46427 13.88379 0.439 4.37726 160 VAL A C 1
ATOM 2698 O O A VAL A 1 163 ? 2.23300 2.36632 13.24339 0.561 4.48489 160 VAL A O 1
ATOM 2699 O O B VAL A 1 163 ? 2.07363 2.48501 13.03092 0.439 4.14100 160 VAL A O 1
ATOM 2724 N N . PHE A 1 164 ? 0.92456 3.52428 14.66104 1.000 5.12081 161 PHE A N 1
ATOM 2725 C CA . PHE A 1 164 ? 1.84064 4.67108 14.63280 1.000 4.35859 161 PHE A CA 1
ATOM 2726 C C . PHE A 1 164 ? 2.03270 5.26566 15.99463 1.000 4.21508 161 PHE A C 1
ATOM 2727 O O . PHE A 1 164 ? 1.15299 5.18238 16.85967 1.000 4.69078 161 PHE A O 1
ATOM 2744 N N A TYR A 1 165 ? 3.17454 5.93109 16.15577 0.546 3.64198 162 TYR A N 1
ATOM 2745 N N B TYR A 1 165 ? 3.19228 5.92547 16.16818 0.454 3.80837 162 TYR A N 1
ATOM 2746 C CA A TYR A 1 165 ? 3.40140 6.78991 17.29570 0.546 3.64527 162 TYR A CA 1
ATOM 2747 C CA B TYR A 1 165 ? 3.47999 6.76671 17.32029 0.454 3.97102 162 TYR A CA 1
ATOM 2748 C C A TYR A 1 165 ? 3.63043 8.22202 16.84578 0.546 3.29527 162 TYR A C 1
ATOM 2749 C C B TYR A 1 165 ? 3.74929 8.20069 16.87651 0.454 3.80432 162 TYR A C 1
ATOM 2750 O O A TYR A 1 165 ? 3.83051 8.49067 15.66088 0.546 3.08776 162 TYR A O 1
ATOM 2751 O O B TYR A 1 165 ? 4.15248 8.45154 15.73685 0.454 3.94324 162 TYR A O 1
ATOM 2786 N N . ASN A 1 166 ? 3.51993 9.13743 17.78776 1.000 4.59030 163 ASN A N 1
ATOM 2787 C CA . ASN A 1 166 ? 3.82734 10.55236 17.58269 1.000 5.03225 163 ASN A CA 1
ATOM 2788 C C . ASN A 1 166 ? 5.19530 10.85588 18.17966 1.000 4.59186 163 ASN A C 1
ATOM 2789 O O . ASN A 1 166 ? 5.53074 10.36311 19.25324 1.000 4.99574 163 ASN A O 1
ATOM 2800 N N . SER A 1 167 ? 5.95773 11.74549 17.52833 1.000 5.78768 164 SER A N 1
ATOM 2801 C CA . SER A 1 167 ? 7.25391 12.14371 18.05901 1.000 6.39306 164 SER A CA 1
ATOM 2802 C C . SER A 1 167 ? 7.56258 13.57410 17.62749 1.000 7.00219 164 SER A C 1
ATOM 2803 O O . SER A 1 167 ? 7.26388 13.98910 16.50752 1.000 8.84536 164 SER A O 1
ATOM 2811 N N . GLN A 1 168 ? 8.19280 14.31611 18.51995 1.000 6.74675 165 GLN A N 1
ATOM 2812 C CA . GLN A 1 168 ? 8.58948 15.67876 18.23716 1.000 7.90385 165 GLN A CA 1
ATOM 2813 C C . GLN A 1 168 ? 9.95858 15.92144 18.83920 1.000 8.69298 165 GLN A C 1
ATOM 2814 O O . GLN A 1 168 ? 10.41588 15.21559 19.72884 1.000 9.81112 165 GLN A O 1
ATOM 2828 N N . ARG A 1 169 ? 10.60398 16.95148 18.35707 1.000 11.71410 166 ARG A N 1
ATOM 2829 C CA . ARG A 1 169 ? 11.93886 17.29268 18.81788 1.000 15.22852 166 ARG A CA 1
ATOM 2830 C C . ARG A 1 169 ? 11.95552 17.50131 20.32581 1.000 15.49390 166 ARG A C 1
ATOM 2831 O O . ARG A 1 169 ? 11.02480 18.06960 20.90974 1.000 15.39003 166 ARG A O 1
ATOM 2852 N N . GLU A 1 170 ? 13.04379 17.07529 20.96041 1.000 17.08909 167 GLU A N 1
ATOM 2853 C CA . GLU A 1 170 ? 13.16890 17.16794 22.41711 1.000 20.41997 167 GLU A CA 1
ATOM 2854 C C . GLU A 1 170 ? 13.81284 18.46601 22.84616 1.000 23.52818 167 GLU A C 1
ATOM 2855 O O . GLU A 1 170 ? 14.51912 19.06778 22.05626 1.000 25.39083 167 GLU A O 1
#

Foldseek 3Di:
DDPVPDDCPPLCNVVCVCPLAFPDDDAAKDKWWDFDHDTFAAAAADELVRQQDGTWIWMADDDQQWKKKKWKWKQQPLHVVCRPQGTFTQWIWTRHGHGGTRVRTHTQDDGHRDAHEYYKIKIKMFMFIAPHGPQAHDDPHGTPDHNVVSCVVRVRPGTNDMGIYIYYHD

GO terms:
  GO:0005634 nucleus (C, EXP)
  GO:0005783 endoplasmic reticulum (C, EXP)
  GO:0005515 protein binding (F, IPI)
  GO:0005634 nucleus (C, IDA)
  GO:0005737 cytoplasm (C, IDA)
  GO:0048573 photoperiodism, flowering (P, IEP)
  GO:0009909 regulation of flower development (P, IGI)
  GO:0010022 meristem determinacy (P, IGI)
  GO:0009911 positive regulation of flower development (P, IMP)
  GO:0010119 regulation of stomatal movement (P, IMP)

Secondary structure (DSSP, 8-state):
--GGG--TTSHHHHTTHHHHTB------S-EEEEETTEE--TTEE--GGG-SSPPEEEE--SSTT-EEEEEEEE-S-S-SSS-TTPPEEEEEEEEEETTSBGGGSEEEE--------SS-EEEEEEEEE-SSTT-----S-STT--HHHHHHHTT--S-SEEEEEEE---

Solvent-accessible surface area: 8662 Å² total; per-residue (Å²): 71,63,141,162,74,46,90,129,191,24,73,4,42,108,28,130,0,14,30,35,1,4,59,37,20,103,116,78,20,73,20,73,0,16,12,77,147,128,69,2,74,42,28,55,98,7,122,16,54,82,0,106,119,109,7,148,10,69,8,17,28,125,34,138,194,10,36,2,0,0,0,0,0,4,0,3,17,58,16,51,106,87,36,112,63,69,7,47,0,9,2,0,0,1,17,0,38,1,80,37,3,14,132,135,26,68,74,42,18,66,32,67,58,0,77,6,80,45,44,88,5,28,0,0,0,0,0,2,100,3,121,26,137,110,58,1,106,44,47,68,161,49,78,78,14,59,0,90,104,10,8,101,116,58,93,8,55,76,8,21,5,6,15,10,0,32,2,91,157,117

CATH classification: 3.90.280.10

Organism: Arabidopsis thaliana (NCBI:txid3702)

Radius of gyration: 14.88 Å; Cα contacts (8 Å, |Δi|>4): 445; chains: 1; bounding box: 38×42×36 Å